Protein AF-A0A4P8ISQ4-F1 (afdb_monomer_lite)

Structure (mmCIF, N/CA/C/O backbone):
data_AF-A0A4P8ISQ4-F1
#
_entry.id   AF-A0A4P8ISQ4-F1
#
loop_
_atom_site.group_PDB
_atom_site.id
_atom_site.type_symbol
_atom_site.label_atom_id
_atom_site.label_alt_id
_atom_site.label_comp_id
_atom_site.label_asym_id
_atom_site.label_entity_id
_atom_site.label_seq_id
_atom_site.pdbx_PDB_ins_code
_atom_site.Cartn_x
_atom_site.Cartn_y
_atom_site.Cartn_z
_atom_site.occupancy
_atom_site.B_iso_or_equiv
_atom_site.auth_seq_id
_atom_site.auth_comp_id
_atom_site.auth_asym_id
_atom_site.auth_atom_id
_atom_site.pdbx_PDB_model_num
ATOM 1 N N . MET A 1 1 ? 21.217 0.850 -23.937 1.00 39.97 1 MET A N 1
ATOM 2 C CA . MET A 1 1 ? 20.907 2.101 -24.659 1.00 39.97 1 MET A CA 1
ATOM 3 C C . MET A 1 1 ? 21.735 3.210 -24.033 1.00 39.97 1 MET A C 1
ATOM 5 O O . MET A 1 1 ? 21.422 3.634 -22.929 1.00 39.97 1 MET A O 1
ATOM 9 N N . GLY A 1 2 ? 22.856 3.561 -24.666 1.00 48.12 2 GLY A N 1
ATOM 10 C CA . GLY A 1 2 ? 23.797 4.566 -24.173 1.00 48.12 2 GLY A CA 1
ATOM 11 C C . GLY A 1 2 ? 23.384 5.959 -24.629 1.00 48.12 2 GLY A C 1
ATOM 12 O O . GLY A 1 2 ? 23.521 6.287 -25.802 1.00 48.12 2 GLY A O 1
ATOM 13 N N . VAL A 1 3 ? 22.878 6.764 -23.699 1.00 48.81 3 VAL A N 1
ATOM 14 C CA . VAL A 1 3 ? 22.741 8.214 -23.868 1.00 48.81 3 VAL A CA 1
ATOM 15 C C . VAL A 1 3 ? 23.915 8.837 -23.122 1.00 48.81 3 VAL A C 1
ATOM 17 O O . VAL A 1 3 ? 24.133 8.530 -21.950 1.00 48.81 3 VAL A O 1
ATOM 20 N N . THR A 1 4 ? 24.721 9.655 -23.795 1.00 54.41 4 THR A N 1
ATOM 21 C CA . THR A 1 4 ? 25.868 10.313 -23.160 1.00 54.41 4 THR A CA 1
ATOM 22 C C . THR A 1 4 ? 25.369 11.380 -22.175 1.00 54.41 4 THR A C 1
ATOM 24 O O . THR A 1 4 ? 24.417 12.106 -22.465 1.00 54.41 4 THR A O 1
ATOM 27 N N . GLN A 1 5 ? 26.005 11.487 -20.999 1.00 54.97 5 GLN A N 1
ATOM 28 C CA . GLN A 1 5 ? 25.667 12.473 -19.953 1.00 54.97 5 GLN A CA 1
ATOM 29 C C . GLN A 1 5 ? 25.433 13.914 -20.470 1.00 54.97 5 GLN A C 1
ATOM 31 O O . GLN A 1 5 ? 24.492 14.549 -19.994 1.00 54.97 5 GLN A O 1
ATOM 36 N N . PRO A 1 6 ? 26.186 14.438 -21.462 1.00 57.34 6 PRO A N 1
ATOM 37 C CA . PRO A 1 6 ? 25.960 15.782 -22.002 1.00 57.34 6 PRO A CA 1
ATOM 38 C C . PRO A 1 6 ? 24.617 15.966 -22.727 1.00 57.34 6 PRO A C 1
ATOM 40 O O . PRO A 1 6 ? 24.098 17.078 -22.771 1.00 57.34 6 PRO A O 1
ATOM 43 N N . LEU A 1 7 ? 24.030 14.901 -23.289 1.00 55.41 7 LEU A N 1
ATOM 44 C CA . LEU A 1 7 ? 22.746 14.990 -23.993 1.00 55.41 7 LEU A CA 1
ATOM 45 C C . LEU A 1 7 ? 21.565 15.105 -23.017 1.00 55.41 7 LEU A C 1
ATOM 47 O O . LEU A 1 7 ? 20.595 15.794 -23.316 1.00 55.41 7 LEU A O 1
ATOM 51 N N . LEU A 1 8 ? 21.662 14.470 -21.842 1.00 56.91 8 LEU A N 1
ATOM 52 C CA . LEU A 1 8 ? 20.637 14.518 -20.791 1.00 56.91 8 LEU A CA 1
ATOM 53 C C . LEU A 1 8 ? 20.473 15.934 -20.216 1.00 56.91 8 LEU A C 1
ATOM 55 O O . LEU A 1 8 ? 19.351 16.423 -20.117 1.00 56.91 8 LEU A O 1
ATOM 59 N N . TYR A 1 9 ? 21.573 16.639 -19.929 1.00 55.72 9 TYR A N 1
ATOM 60 C CA . TYR A 1 9 ? 21.526 18.020 -19.416 1.00 55.72 9 TYR A CA 1
ATOM 61 C C . TYR A 1 9 ? 21.060 19.058 -20.445 1.00 55.72 9 TYR A C 1
ATOM 63 O O . TYR A 1 9 ? 20.744 20.190 -20.097 1.00 55.72 9 TYR A O 1
ATOM 71 N N . ARG A 1 10 ? 20.970 18.678 -21.723 1.00 61.72 10 ARG A N 1
ATOM 72 C CA . ARG A 1 10 ? 20.393 19.530 -22.767 1.00 61.72 10 ARG A CA 1
ATOM 73 C C . ARG A 1 10 ? 18.862 19.599 -22.688 1.00 61.72 10 ARG A C 1
ATOM 75 O O . ARG A 1 10 ? 18.279 20.567 -23.164 1.00 61.72 10 ARG A O 1
ATOM 82 N N . TYR A 1 11 ? 18.233 18.585 -22.085 1.00 67.38 11 TYR A N 1
ATOM 83 C CA . TYR A 1 11 ? 16.784 18.496 -21.874 1.00 67.38 11 TYR A CA 1
ATOM 84 C C . TYR A 1 11 ? 16.363 18.799 -20.432 1.00 67.38 11 TYR A C 1
ATOM 86 O O . TYR A 1 11 ? 15.202 19.134 -20.203 1.00 67.38 11 TYR A O 1
ATOM 94 N N . PHE A 1 12 ? 17.286 18.707 -19.469 1.00 73.31 12 PHE A N 1
ATOM 95 C CA . PHE A 1 12 ? 17.007 18.963 -18.058 1.00 73.31 12 PHE A CA 1
ATOM 96 C C . PHE A 1 12 ? 17.978 20.000 -17.488 1.00 73.31 12 PHE A C 1
ATOM 98 O O . PHE A 1 12 ? 19.187 19.768 -17.522 1.00 73.31 12 PHE A O 1
ATOM 105 N N . PRO A 1 13 ? 17.474 21.114 -16.923 1.00 75.44 13 PRO A N 1
ATOM 106 C CA . PRO A 1 13 ? 18.312 22.212 -16.436 1.00 75.44 13 PRO A CA 1
ATOM 107 C C . PRO A 1 13 ? 19.240 21.801 -15.284 1.00 75.44 13 PRO A C 1
ATOM 109 O O . PRO A 1 13 ? 20.269 22.437 -15.071 1.00 75.44 13 PRO A O 1
ATOM 112 N N . ASN A 1 14 ? 18.898 20.746 -14.539 1.00 77.69 14 ASN A N 1
ATOM 113 C CA . ASN A 1 14 ? 19.727 20.169 -13.487 1.00 77.69 14 ASN A CA 1
ATOM 114 C C . ASN A 1 14 ? 19.370 18.684 -13.251 1.00 77.69 14 ASN A C 1
ATOM 116 O O . ASN A 1 14 ? 18.438 18.136 -13.848 1.00 77.69 14 ASN A O 1
ATOM 120 N N . LYS A 1 15 ? 20.126 18.028 -12.361 1.00 70.81 15 LYS A N 1
ATOM 121 C CA . LYS A 1 15 ? 19.903 16.628 -11.967 1.00 70.81 15 LYS A CA 1
ATOM 122 C C . LYS A 1 15 ? 18.510 16.410 -11.355 1.00 70.81 15 LYS A C 1
ATOM 124 O O . LYS A 1 15 ? 17.904 15.371 -11.595 1.00 70.81 15 LYS A O 1
ATOM 129 N N . GLU A 1 16 ? 17.993 17.381 -10.607 1.00 72.19 16 GLU A N 1
ATOM 130 C CA . GLU A 1 16 ? 16.682 17.302 -9.945 1.00 72.19 16 GLU A CA 1
ATOM 131 C C . GLU A 1 16 ? 15.534 17.280 -10.960 1.00 72.19 16 GLU A C 1
ATOM 133 O O . GLU A 1 16 ? 14.640 16.454 -10.841 1.00 72.19 16 GLU A O 1
ATOM 138 N N . ALA A 1 17 ? 15.597 18.088 -12.019 1.00 75.00 17 ALA A N 1
ATOM 139 C CA . ALA A 1 17 ? 14.595 18.118 -13.081 1.00 75.00 17 ALA A CA 1
ATOM 140 C C . ALA A 1 17 ? 14.558 16.811 -13.891 1.00 75.00 17 ALA A C 1
ATOM 142 O O . ALA A 1 17 ? 13.486 16.354 -14.292 1.00 75.00 17 ALA A O 1
ATOM 143 N N . LEU A 1 18 ? 15.719 16.177 -14.102 1.00 74.31 18 LEU A N 1
ATOM 144 C CA . LEU A 1 18 ? 15.796 14.833 -14.681 1.00 74.31 18 LEU A CA 1
ATOM 145 C C . LEU A 1 18 ? 15.148 13.802 -13.747 1.00 74.31 18 LEU A C 1
ATOM 147 O O . LEU A 1 18 ? 14.343 12.983 -14.192 1.00 74.31 18 LEU A O 1
ATOM 151 N N . ILE A 1 19 ? 15.475 13.861 -12.456 1.00 71.25 19 ILE A N 1
ATOM 152 C CA . ILE A 1 19 ? 14.900 12.994 -11.426 1.00 71.25 19 ILE A CA 1
ATOM 153 C C . ILE A 1 19 ? 13.375 13.151 -11.359 1.00 71.25 19 ILE A C 1
ATOM 155 O O . ILE A 1 19 ? 12.665 12.147 -11.367 1.00 71.25 19 ILE A O 1
ATOM 159 N N . ASP A 1 20 ? 12.862 14.380 -11.348 1.00 72.88 20 ASP A N 1
ATOM 160 C CA . ASP A 1 20 ? 11.429 14.674 -11.319 1.00 72.88 20 ASP A CA 1
ATOM 161 C C . ASP A 1 20 ? 10.720 14.156 -12.569 1.00 72.88 20 ASP A C 1
ATOM 163 O O . ASP A 1 20 ? 9.616 13.611 -12.481 1.00 72.88 20 ASP A O 1
ATOM 167 N N . 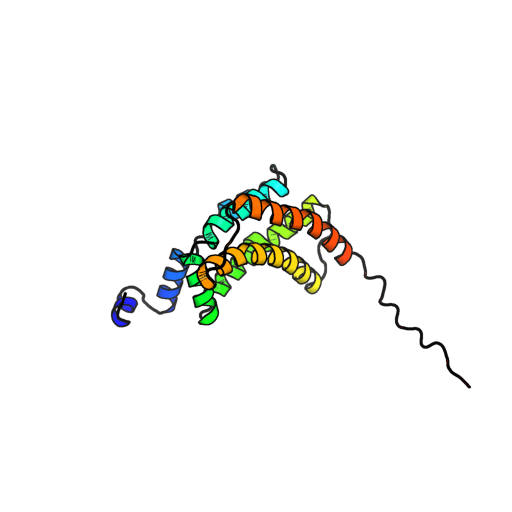ARG A 1 21 ? 11.362 14.261 -13.738 1.00 74.44 21 ARG A N 1
ATOM 168 C CA . ARG A 1 21 ? 10.805 13.713 -14.972 1.00 74.44 21 ARG A CA 1
ATOM 169 C C . ARG A 1 21 ? 10.720 12.193 -14.918 1.00 74.44 21 ARG A C 1
ATOM 171 O O . ARG A 1 21 ? 9.636 11.658 -15.145 1.00 74.44 21 ARG A O 1
ATOM 178 N N . VAL A 1 22 ? 11.810 11.513 -14.557 1.00 72.81 22 VAL A N 1
ATOM 179 C CA . VAL A 1 22 ? 11.832 10.050 -14.373 1.00 72.81 22 VAL A CA 1
ATOM 180 C C . VAL A 1 22 ? 10.796 9.628 -13.328 1.00 72.81 22 VAL A C 1
ATOM 182 O O . VAL A 1 22 ? 10.051 8.675 -13.548 1.00 72.81 22 VAL A O 1
ATOM 185 N N . TYR A 1 23 ? 10.680 10.375 -12.225 1.00 72.38 23 TYR A N 1
ATOM 186 C CA . TYR A 1 23 ? 9.663 10.146 -11.204 1.00 72.38 23 TYR A CA 1
ATOM 187 C C . TYR A 1 23 ? 8.251 10.234 -11.797 1.00 72.38 23 TYR A C 1
ATOM 189 O O . TYR A 1 23 ? 7.450 9.327 -11.596 1.00 72.38 23 TYR A O 1
ATOM 197 N N . SER A 1 24 ? 7.941 11.297 -12.545 1.00 72.69 24 SER A N 1
ATOM 198 C CA . SER A 1 24 ? 6.609 11.517 -13.125 1.00 72.69 24 SER A CA 1
ATOM 199 C C . SER A 1 24 ? 6.223 10.482 -14.184 1.00 72.69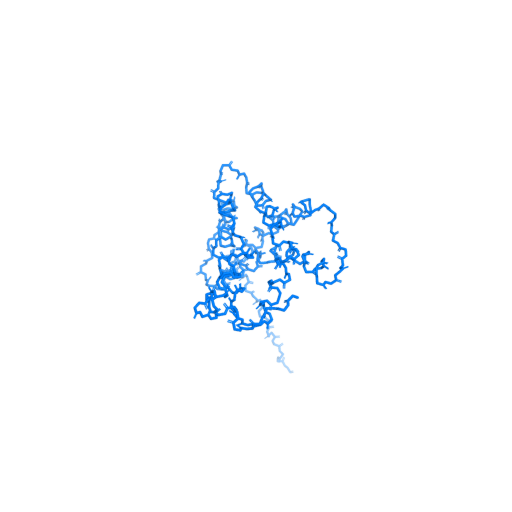 24 SER A C 1
ATOM 201 O O . SER A 1 24 ? 5.051 10.125 -14.301 1.00 72.69 24 SER A O 1
ATOM 203 N N . GLU A 1 25 ? 7.200 9.978 -14.940 1.00 74.88 25 GLU A N 1
ATOM 204 C CA . GLU A 1 25 ? 6.959 8.987 -15.987 1.00 74.88 25 GLU A CA 1
ATOM 205 C C . GLU A 1 25 ? 6.729 7.586 -15.407 1.00 74.88 25 GLU A C 1
ATOM 207 O O . GLU A 1 25 ? 5.876 6.849 -15.910 1.00 74.88 25 GLU A O 1
ATOM 212 N N . VAL A 1 26 ? 7.446 7.237 -14.331 1.00 75.88 26 VAL A N 1
ATOM 213 C CA . VAL A 1 26 ? 7.410 5.898 -13.723 1.00 75.88 26 VAL A CA 1
ATOM 214 C C . VAL A 1 26 ? 6.355 5.785 -12.620 1.00 75.88 26 VAL A C 1
ATOM 216 O O . VAL A 1 26 ? 5.590 4.820 -12.588 1.00 75.88 26 VAL A O 1
ATOM 219 N N . TYR A 1 27 ? 6.264 6.765 -11.720 1.00 82.38 27 TYR A N 1
ATOM 220 C CA . TYR A 1 27 ? 5.366 6.720 -10.563 1.00 82.38 27 TYR A CA 1
ATOM 221 C C . TYR A 1 27 ? 4.030 7.388 -10.858 1.00 82.38 27 TYR A C 1
ATOM 223 O O . TYR A 1 27 ? 3.674 8.428 -10.296 1.00 82.38 27 TYR A O 1
ATOM 231 N N . ARG A 1 28 ? 3.252 6.740 -11.725 1.00 81.94 28 ARG A N 1
ATOM 232 C CA . ARG A 1 28 ? 1.861 7.128 -11.962 1.00 81.94 28 ARG A CA 1
ATOM 233 C C . ARG A 1 28 ? 1.052 6.931 -10.683 1.00 81.94 28 ARG A C 1
ATOM 235 O O . ARG A 1 28 ? 1.054 5.856 -10.085 1.00 81.94 28 ARG A O 1
ATOM 242 N N . TRP A 1 29 ? 0.374 7.993 -10.266 1.00 91.56 29 TRP A N 1
ATOM 243 C CA . TRP A 1 29 ? -0.536 7.986 -9.129 1.00 91.56 29 TRP A CA 1
ATOM 244 C C . TRP A 1 29 ? -1.949 8.196 -9.642 1.00 91.56 29 TRP A C 1
ATOM 246 O O . TRP A 1 29 ? -2.195 9.211 -10.292 1.00 91.56 29 TRP A O 1
ATOM 256 N N . ASP A 1 30 ? -2.859 7.280 -9.337 1.00 94.00 30 ASP A N 1
ATOM 257 C CA . ASP A 1 30 ? -4.251 7.406 -9.751 1.00 94.00 30 ASP A CA 1
ATOM 258 C C . ASP A 1 30 ? -5.090 8.037 -8.625 1.00 94.00 30 ASP A C 1
ATOM 260 O O . ASP A 1 30 ? -5.260 7.430 -7.566 1.00 94.00 30 ASP A O 1
ATOM 264 N N . PRO A 1 31 ? -5.652 9.246 -8.815 1.00 95.00 31 PRO A N 1
ATOM 265 C CA . PRO A 1 31 ? -6.545 9.854 -7.832 1.00 95.00 31 PRO A CA 1
ATOM 266 C C . PRO A 1 31 ? -7.828 9.044 -7.572 1.00 95.00 31 PRO A C 1
ATOM 268 O O . PRO A 1 31 ? -8.502 9.288 -6.573 1.00 95.00 31 PRO A O 1
ATOM 271 N N . ALA A 1 32 ? -8.189 8.090 -8.442 1.00 95.69 32 ALA A N 1
ATOM 272 C CA . ALA A 1 32 ? -9.315 7.185 -8.217 1.00 95.69 32 ALA A CA 1
ATOM 273 C C . ALA A 1 32 ? -9.132 6.326 -6.963 1.00 95.69 32 ALA A C 1
ATOM 275 O O . ALA A 1 32 ? -10.118 6.005 -6.309 1.00 95.69 32 ALA A O 1
ATOM 276 N N . TRP A 1 33 ? -7.889 6.016 -6.588 1.00 97.06 33 TRP A N 1
ATOM 277 C CA . TRP A 1 33 ? -7.569 5.282 -5.365 1.00 97.06 33 TRP A CA 1
ATOM 278 C C . TRP A 1 33 ? -8.104 5.986 -4.114 1.00 97.06 33 TRP A C 1
ATOM 280 O O . TRP A 1 33 ? -8.751 5.371 -3.271 1.00 97.06 33 TRP A O 1
ATOM 290 N N . GLU A 1 34 ? -7.894 7.298 -4.028 1.00 97.44 34 GLU A N 1
ATOM 291 C CA . GLU A 1 34 ? -8.370 8.118 -2.912 1.00 97.44 34 GLU A CA 1
ATOM 292 C C . GLU A 1 34 ? -9.896 8.265 -2.939 1.00 97.44 34 GLU A C 1
ATOM 294 O O . GLU A 1 34 ? -10.539 8.212 -1.894 1.00 97.44 34 GLU A O 1
ATOM 299 N N . ARG A 1 35 ? -10.490 8.397 -4.136 1.00 96.44 35 ARG A N 1
ATOM 300 C CA . ARG A 1 35 ? -11.952 8.476 -4.297 1.00 96.44 35 ARG A CA 1
ATOM 301 C C . ARG A 1 35 ? -12.652 7.194 -3.856 1.00 96.44 35 ARG A C 1
ATOM 303 O O . ARG A 1 35 ? -13.618 7.276 -3.109 1.00 96.44 35 ARG A O 1
ATOM 310 N N . LEU A 1 36 ? -12.141 6.032 -4.273 1.00 95.25 36 LEU A N 1
ATOM 311 C CA . LEU A 1 36 ? -12.654 4.727 -3.847 1.00 95.25 36 LEU A CA 1
ATOM 312 C C . LEU A 1 36 ? -12.603 4.591 -2.329 1.00 95.25 36 LEU A C 1
ATOM 314 O O . LEU A 1 36 ? -13.550 4.108 -1.721 1.00 95.25 36 LEU A O 1
ATOM 318 N N . LEU A 1 37 ? -11.512 5.042 -1.711 1.00 96.06 37 LEU A N 1
ATOM 319 C CA . LEU A 1 37 ? -11.360 4.975 -0.267 1.00 96.06 37 LEU A CA 1
ATOM 320 C C . LEU A 1 37 ? -12.287 5.946 0.474 1.00 96.06 37 LEU A C 1
ATOM 322 O O . LEU A 1 37 ? -12.723 5.619 1.566 1.00 96.06 37 LEU A O 1
ATOM 326 N N . ALA A 1 38 ? -12.627 7.102 -0.093 1.00 95.88 38 ALA A N 1
ATOM 327 C CA . ALA A 1 38 ? -13.506 8.081 0.551 1.00 95.88 38 ALA A CA 1
ATOM 328 C C . ALA A 1 38 ? -15.011 7.754 0.434 1.00 95.88 38 ALA A C 1
ATOM 330 O O . ALA A 1 38 ? -15.812 8.281 1.208 1.00 95.88 38 ALA A O 1
ATOM 331 N N . ASP A 1 39 ? -15.413 6.900 -0.510 1.00 97.38 39 ASP A N 1
ATOM 332 C CA . ASP A 1 39 ? -16.825 6.629 -0.807 1.00 97.38 39 ASP A CA 1
ATOM 333 C C . ASP A 1 39 ? -17.484 5.656 0.187 1.00 97.38 39 ASP A C 1
ATOM 335 O O . ASP A 1 39 ? -17.626 4.459 -0.059 1.00 97.38 39 ASP A O 1
ATOM 339 N N . ARG A 1 40 ? -17.942 6.174 1.330 1.00 97.19 40 ARG A N 1
ATOM 340 C CA . ARG A 1 40 ? -18.600 5.372 2.378 1.00 97.19 40 ARG A CA 1
ATOM 341 C C . ARG A 1 40 ? -19.965 4.786 1.989 1.00 97.19 40 ARG A C 1
ATOM 343 O O . ARG A 1 40 ? -20.552 4.090 2.814 1.00 97.19 40 ARG A O 1
ATOM 350 N N . SER A 1 41 ? -20.469 5.031 0.776 1.00 97.62 41 SER A N 1
ATOM 351 C CA . SER A 1 41 ? -21.637 4.298 0.266 1.00 97.62 41 SER A CA 1
ATOM 352 C C . SER A 1 41 ? -21.306 2.837 -0.073 1.00 97.62 41 SER A C 1
ATOM 354 O O . SER A 1 41 ? -22.200 1.993 -0.089 1.00 97.62 41 SER A O 1
ATOM 356 N N . ILE A 1 42 ? -20.018 2.529 -0.273 1.00 97.94 42 ILE A N 1
ATOM 357 C CA . ILE A 1 42 ? -19.506 1.193 -0.578 1.00 97.94 42 ILE A CA 1
ATOM 358 C C . ILE A 1 42 ? -18.906 0.564 0.697 1.00 97.94 42 ILE A C 1
ATOM 360 O O . ILE A 1 42 ? -18.124 1.219 1.406 1.00 97.94 42 ILE A O 1
ATOM 364 N N . PRO A 1 43 ? -19.195 -0.717 1.006 1.00 98.00 43 PRO A N 1
ATOM 365 C CA . PRO A 1 43 ? -18.593 -1.412 2.142 1.00 98.00 43 PRO A CA 1
ATOM 366 C C . PRO A 1 43 ? -17.058 -1.351 2.136 1.00 98.00 43 PRO A C 1
ATOM 368 O O . PRO A 1 43 ? -16.417 -1.454 1.090 1.00 98.00 43 PRO A O 1
ATOM 371 N N . LEU A 1 44 ? -16.443 -1.218 3.319 1.00 98.12 44 LEU A N 1
ATOM 372 C CA . LEU A 1 44 ? -14.983 -1.075 3.452 1.00 98.12 44 LEU A CA 1
ATOM 373 C C . LEU A 1 44 ? -14.209 -2.205 2.751 1.00 98.12 44 LEU A C 1
ATOM 375 O O . LEU A 1 44 ? -13.207 -1.938 2.090 1.00 98.12 44 LEU A O 1
ATOM 379 N N . GLN A 1 45 ? -14.690 -3.447 2.866 1.00 97.94 45 GLN A N 1
ATOM 380 C CA . GLN A 1 45 ? -14.098 -4.610 2.200 1.00 97.94 45 GLN A CA 1
ATOM 381 C C . GLN A 1 45 ? -14.011 -4.403 0.682 1.00 97.94 45 GLN A C 1
ATOM 383 O O . GLN A 1 45 ? -12.944 -4.559 0.091 1.00 97.94 45 GLN A O 1
ATOM 388 N N . GLU A 1 46 ? -15.119 -4.011 0.054 1.00 98.38 46 GLU A N 1
ATOM 389 C CA . GLU A 1 46 ? -15.205 -3.806 -1.393 1.00 98.38 46 GLU A CA 1
ATOM 390 C C . GLU A 1 46 ? -14.325 -2.640 -1.853 1.00 98.38 46 GLU A C 1
ATOM 392 O O . GLU A 1 46 ? -13.618 -2.755 -2.862 1.00 98.38 46 GLU A O 1
ATOM 397 N N . ARG A 1 47 ? -14.290 -1.550 -1.076 1.00 98.50 47 ARG A N 1
ATOM 398 C CA . ARG A 1 47 ? -13.400 -0.410 -1.329 1.00 98.50 47 ARG A CA 1
ATOM 399 C C . ARG A 1 47 ? -11.932 -0.816 -1.310 1.00 98.50 47 ARG A C 1
ATOM 401 O O . ARG A 1 47 ? -11.211 -0.517 -2.261 1.00 98.50 47 ARG A O 1
ATOM 408 N N . LEU A 1 48 ? -11.483 -1.505 -0.256 1.00 98.31 48 LEU A N 1
ATOM 409 C CA . LEU A 1 48 ? -10.082 -1.913 -0.125 1.00 98.31 48 LEU A CA 1
ATOM 410 C C . LEU A 1 48 ? -9.687 -2.952 -1.175 1.00 98.31 48 LEU A C 1
ATOM 412 O O . LEU A 1 48 ? -8.603 -2.837 -1.743 1.00 98.31 48 LEU A O 1
ATOM 416 N N . CYS A 1 49 ? -10.555 -3.917 -1.489 1.00 98.38 49 CYS A N 1
ATOM 417 C CA . CYS A 1 49 ? -10.307 -4.864 -2.576 1.00 98.38 49 CYS A CA 1
ATOM 418 C C . CYS A 1 49 ? -10.135 -4.135 -3.914 1.00 98.38 49 CYS A C 1
ATOM 420 O O . CYS A 1 49 ? -9.143 -4.352 -4.607 1.00 98.38 49 CYS A O 1
ATOM 422 N N . SER A 1 50 ? -11.057 -3.233 -4.259 1.00 98.38 50 SER A N 1
ATOM 423 C CA . SER A 1 50 ? -11.004 -2.472 -5.515 1.00 98.38 50 SER A CA 1
ATOM 424 C C . SER A 1 50 ? -9.755 -1.595 -5.595 1.00 98.38 50 SER A C 1
ATOM 426 O O . SER A 1 50 ? -9.043 -1.612 -6.602 1.00 98.38 50 SER A O 1
ATOM 428 N N . LEU A 1 51 ? -9.445 -0.889 -4.503 1.00 98.12 51 LEU A N 1
ATOM 429 C CA . LEU A 1 51 ? -8.238 -0.084 -4.356 1.00 98.12 51 LEU A CA 1
ATOM 430 C C . LEU A 1 51 ? -6.978 -0.924 -4.583 1.00 98.12 51 LEU A C 1
ATOM 432 O O . LEU A 1 51 ? -6.177 -0.594 -5.453 1.00 98.12 51 LEU A O 1
ATOM 436 N N . TYR A 1 52 ? -6.787 -2.001 -3.818 1.00 98.38 52 TYR A N 1
ATOM 437 C CA . TYR A 1 52 ? -5.543 -2.768 -3.855 1.00 98.38 52 TYR A CA 1
ATOM 438 C C . TYR A 1 52 ? -5.380 -3.582 -5.137 1.00 98.38 52 TYR A C 1
ATOM 440 O O . TYR A 1 52 ? -4.247 -3.750 -5.588 1.00 98.38 52 TYR A O 1
ATOM 448 N N . LYS A 1 53 ? -6.471 -4.020 -5.778 1.00 98.56 53 LYS A N 1
ATOM 449 C CA . LYS A 1 53 ? -6.413 -4.597 -7.128 1.00 98.56 53 LYS A CA 1
ATOM 450 C C . LYS A 1 53 ? -5.901 -3.566 -8.125 1.00 98.56 53 LYS A C 1
ATOM 452 O O . LYS A 1 53 ? -4.840 -3.776 -8.714 1.00 98.56 53 LYS A O 1
ATOM 457 N N . ALA A 1 54 ? -6.587 -2.426 -8.249 1.00 97.88 54 ALA A N 1
ATOM 458 C CA . ALA A 1 54 ? -6.206 -1.358 -9.175 1.00 97.88 54 ALA A CA 1
ATOM 459 C C . ALA A 1 54 ? -4.769 -0.876 -8.927 1.00 97.88 54 ALA A C 1
ATOM 461 O O . ALA A 1 54 ? -3.981 -0.713 -9.857 1.00 97.88 54 ALA A O 1
ATOM 462 N N . TYR A 1 55 ? -4.405 -0.715 -7.657 1.00 97.31 55 TYR A N 1
ATOM 463 C CA . TYR A 1 55 ? -3.068 -0.336 -7.234 1.00 97.31 55 TYR A CA 1
ATOM 464 C C . TYR A 1 55 ? -2.012 -1.382 -7.628 1.00 97.31 55 TYR A C 1
ATOM 466 O O . TYR A 1 55 ? -0.976 -1.032 -8.198 1.00 97.31 55 TYR A O 1
ATOM 474 N N . SER A 1 56 ? -2.278 -2.673 -7.392 1.00 97.69 56 SER A N 1
ATOM 475 C CA . SER A 1 56 ? -1.347 -3.763 -7.715 1.00 97.69 56 SER A CA 1
ATOM 476 C C . SER A 1 56 ? -1.055 -3.876 -9.216 1.00 97.69 56 SER A C 1
ATOM 478 O O . SER A 1 56 ? 0.097 -4.093 -9.596 1.00 97.69 56 SER A O 1
ATOM 480 N N . HIS A 1 57 ? -2.047 -3.625 -10.078 1.00 97.06 57 HIS A N 1
ATOM 481 C CA . HIS A 1 57 ? -1.865 -3.607 -11.538 1.00 97.06 57 HIS A CA 1
ATOM 482 C C . HIS A 1 57 ? -0.956 -2.474 -12.028 1.00 97.06 57 HIS A C 1
ATOM 484 O O . HIS A 1 57 ? -0.400 -2.560 -13.125 1.00 97.06 57 HIS A O 1
ATOM 490 N N . VAL A 1 58 ? -0.759 -1.430 -11.219 1.00 95.31 58 VAL A N 1
ATOM 491 C CA . VAL A 1 58 ? 0.198 -0.353 -11.501 1.00 95.31 58 VAL A CA 1
ATOM 492 C C . VAL A 1 58 ? 1.573 -0.690 -10.938 1.00 95.31 58 VAL A C 1
ATOM 494 O O . VAL A 1 58 ? 2.559 -0.707 -11.674 1.00 95.31 58 VAL A O 1
ATOM 497 N N . ILE A 1 59 ? 1.661 -0.978 -9.640 1.00 94.94 59 ILE A N 1
ATOM 498 C CA . ILE A 1 59 ? 2.962 -1.049 -8.962 1.00 94.94 59 ILE A CA 1
ATOM 499 C C . ILE A 1 59 ? 3.723 -2.354 -9.202 1.00 94.94 59 ILE A C 1
ATOM 501 O O . ILE A 1 59 ? 4.941 -2.385 -9.058 1.00 94.94 59 ILE A O 1
ATOM 505 N N . LEU A 1 60 ? 3.041 -3.438 -9.587 1.00 96.81 60 LEU A N 1
ATOM 506 C CA . LEU A 1 60 ? 3.683 -4.733 -9.836 1.00 96.81 60 LEU A CA 1
ATOM 507 C C . LEU A 1 60 ? 4.189 -4.884 -11.277 1.00 96.81 60 LEU A C 1
ATOM 509 O O . LEU A 1 60 ? 4.642 -5.965 -11.668 1.00 96.81 60 LEU A O 1
ATOM 513 N N . GLN A 1 61 ? 4.137 -3.814 -12.074 1.00 94.88 61 GLN A N 1
ATOM 514 C CA . GLN A 1 61 ? 4.735 -3.778 -13.405 1.00 94.88 61 GLN A CA 1
ATOM 515 C C . GLN A 1 61 ? 6.261 -3.876 -13.318 1.00 94.88 61 GLN A C 1
ATOM 517 O O . GLN A 1 61 ? 6.892 -3.407 -12.367 1.00 94.88 61 GLN A O 1
ATOM 522 N N . ARG A 1 62 ? 6.870 -4.503 -14.328 1.00 93.44 62 ARG A N 1
ATOM 523 C CA . ARG A 1 62 ? 8.309 -4.787 -14.342 1.00 93.44 62 ARG A CA 1
ATOM 524 C C . ARG A 1 62 ? 9.135 -3.509 -14.245 1.00 93.44 62 ARG A C 1
ATOM 526 O O . ARG A 1 62 ? 10.071 -3.447 -13.448 1.00 93.44 62 ARG A O 1
ATOM 533 N N . GLU A 1 63 ? 8.802 -2.513 -15.059 1.00 90.25 63 GLU A N 1
ATOM 534 C CA . GLU A 1 63 ? 9.483 -1.219 -15.097 1.00 90.25 63 GLU A CA 1
ATOM 535 C C . GLU A 1 63 ? 9.360 -0.510 -13.747 1.00 90.25 63 GLU A C 1
ATOM 537 O O . GLU A 1 63 ? 10.364 -0.027 -13.222 1.00 90.25 63 GLU A O 1
ATOM 542 N N . TRP A 1 64 ? 8.162 -0.525 -13.155 1.00 92.81 64 TRP A N 1
ATOM 543 C CA . TRP A 1 64 ? 7.892 0.075 -11.851 1.00 92.81 64 TRP A CA 1
ATOM 544 C C . TRP A 1 64 ? 8.776 -0.555 -10.766 1.00 92.81 64 TRP A C 1
ATOM 546 O O . TRP A 1 64 ? 9.568 0.144 -10.134 1.00 92.81 64 TRP A O 1
ATOM 556 N N . ILE A 1 65 ? 8.724 -1.885 -10.601 1.00 93.44 65 ILE A N 1
ATOM 557 C CA . ILE A 1 65 ? 9.466 -2.600 -9.546 1.00 93.44 65 ILE A CA 1
ATOM 558 C C . ILE A 1 65 ? 10.966 -2.382 -9.684 1.00 93.44 65 ILE A C 1
ATOM 560 O O . ILE A 1 65 ? 11.645 -2.047 -8.714 1.00 93.44 65 ILE A O 1
ATOM 564 N N . ARG A 1 66 ? 11.502 -2.563 -10.891 1.00 90.00 66 ARG A N 1
ATOM 565 C CA . ARG A 1 66 ? 12.947 -2.463 -11.110 1.00 90.00 66 ARG A CA 1
ATOM 566 C C . ARG A 1 66 ? 13.452 -1.047 -10.872 1.00 90.00 66 ARG A C 1
ATOM 568 O O . ARG A 1 66 ? 14.519 -0.886 -10.285 1.00 90.00 66 ARG A O 1
ATOM 575 N N . THR A 1 67 ? 12.678 -0.043 -11.279 1.00 86.62 67 THR A N 1
ATOM 576 C CA . THR A 1 67 ? 13.029 1.360 -11.045 1.00 86.62 67 THR A CA 1
ATOM 577 C C . THR A 1 67 ? 12.952 1.704 -9.563 1.00 86.62 67 THR A C 1
ATOM 579 O O . THR A 1 67 ? 13.874 2.326 -9.046 1.00 86.62 67 THR A O 1
ATOM 582 N N . PHE A 1 68 ? 11.915 1.249 -8.857 1.00 88.81 68 PHE A N 1
ATOM 583 C CA . PHE A 1 68 ? 11.757 1.511 -7.427 1.00 88.81 68 PHE A CA 1
ATOM 584 C C . PHE A 1 68 ? 12.869 0.881 -6.586 1.00 88.81 68 PHE A C 1
ATOM 586 O O . PHE A 1 68 ? 13.433 1.542 -5.716 1.00 88.81 68 PHE A O 1
ATOM 593 N N . ILE A 1 69 ? 13.243 -0.369 -6.881 1.00 89.19 69 ILE A N 1
ATOM 594 C CA . ILE A 1 69 ? 14.364 -1.040 -6.210 1.00 89.19 69 ILE A CA 1
ATOM 595 C C . ILE A 1 69 ? 15.683 -0.325 -6.513 1.00 89.19 69 ILE A C 1
ATOM 597 O O . ILE A 1 69 ? 16.441 -0.039 -5.589 1.00 89.19 69 ILE A O 1
ATOM 601 N N . PHE A 1 70 ? 15.948 0.015 -7.778 1.00 84.81 70 PHE A N 1
ATOM 602 C CA . PHE A 1 70 ? 17.162 0.746 -8.145 1.00 84.81 70 PHE A CA 1
ATOM 603 C C . PHE A 1 70 ? 17.240 2.105 -7.435 1.00 84.81 70 PHE A C 1
ATOM 605 O O . PHE A 1 70 ? 18.254 2.409 -6.813 1.00 84.81 70 PHE A O 1
ATOM 612 N N . ALA A 1 71 ? 16.147 2.871 -7.434 1.00 83.50 71 ALA A N 1
ATOM 613 C CA . ALA A 1 71 ? 16.053 4.156 -6.744 1.00 83.50 71 ALA A CA 1
ATOM 614 C C . ALA A 1 71 ? 16.260 4.034 -5.223 1.00 83.50 71 ALA A C 1
ATOM 616 O O . ALA A 1 71 ? 16.858 4.914 -4.603 1.00 83.50 71 ALA A O 1
ATOM 617 N N . GLY A 1 72 ? 15.800 2.937 -4.614 1.00 84.19 72 GLY A N 1
ATOM 618 C CA . GLY A 1 72 ? 16.034 2.655 -3.198 1.00 84.19 72 GLY A CA 1
ATOM 619 C C . GLY A 1 72 ? 17.500 2.377 -2.858 1.00 84.19 72 GLY A C 1
ATOM 620 O O . GLY A 1 72 ? 17.947 2.720 -1.765 1.00 84.19 72 GLY A O 1
ATOM 621 N N . LEU A 1 73 ? 18.266 1.810 -3.795 1.00 85.19 73 LEU A N 1
ATOM 622 C CA . LEU A 1 73 ? 19.692 1.530 -3.613 1.00 85.19 73 LEU A CA 1
ATOM 623 C C . LEU A 1 73 ? 20.574 2.768 -3.838 1.00 85.19 73 LEU A C 1
ATOM 625 O O . LEU A 1 73 ? 21.625 2.884 -3.210 1.00 85.19 73 LEU A O 1
ATOM 629 N N . THR A 1 74 ? 20.155 3.708 -4.693 1.00 75.19 74 THR A N 1
ATOM 630 C CA . THR A 1 74 ? 20.962 4.886 -5.069 1.00 75.19 74 THR A CA 1
ATOM 631 C C . THR A 1 74 ? 20.847 6.076 -4.108 1.00 75.19 74 THR A C 1
ATOM 633 O O . THR A 1 74 ? 21.570 7.055 -4.275 1.00 75.19 74 THR A O 1
ATOM 636 N N . ARG A 1 75 ? 19.995 6.002 -3.070 1.00 63.69 75 ARG A N 1
ATOM 637 C CA . ARG A 1 75 ? 19.787 7.050 -2.038 1.00 63.69 75 ARG A CA 1
ATOM 638 C C . ARG A 1 75 ? 19.381 8.432 -2.582 1.00 63.69 75 ARG A C 1
ATOM 640 O O . ARG A 1 75 ? 19.476 9.421 -1.863 1.00 63.69 75 ARG A O 1
ATOM 647 N N . GLU A 1 76 ? 18.862 8.514 -3.806 1.00 66.88 76 GLU A N 1
ATOM 648 C CA . GLU A 1 76 ? 18.476 9.787 -4.444 1.00 66.88 76 GLU A CA 1
ATOM 649 C C . GLU A 1 76 ? 17.103 10.327 -3.987 1.00 66.88 76 GLU A C 1
ATOM 651 O O . GLU A 1 76 ? 16.598 11.298 -4.537 1.00 66.88 76 GLU A O 1
ATOM 656 N N . GLY A 1 77 ? 16.467 9.710 -2.983 1.00 68.00 77 GLY A N 1
ATOM 657 C CA . GLY A 1 77 ? 15.246 10.223 -2.336 1.00 68.00 77 GLY A CA 1
ATOM 658 C C . GLY A 1 77 ? 13.946 10.083 -3.142 1.00 68.00 77 GLY A C 1
ATOM 659 O O . GLY A 1 77 ? 12.863 10.336 -2.618 1.00 68.00 77 GLY A O 1
ATOM 660 N N . ILE A 1 78 ? 14.022 9.619 -4.388 1.00 73.06 78 ILE A N 1
ATOM 661 C CA . ILE A 1 78 ? 12.887 9.431 -5.307 1.00 73.06 78 ILE A CA 1
ATOM 662 C C . ILE A 1 78 ? 11.805 8.521 -4.703 1.00 73.06 78 ILE A C 1
ATOM 664 O O . ILE A 1 78 ? 10.620 8.849 -4.703 1.00 73.06 78 ILE A O 1
ATOM 668 N N . ASN A 1 79 ? 12.209 7.385 -4.137 1.00 82.44 79 ASN A N 1
ATOM 669 C CA . ASN A 1 79 ? 11.315 6.452 -3.455 1.00 82.44 79 ASN A CA 1
ATOM 670 C C . ASN A 1 79 ? 10.712 7.051 -2.173 1.00 82.44 79 ASN A C 1
ATOM 672 O O . ASN A 1 79 ? 9.553 6.782 -1.869 1.00 82.44 79 ASN A O 1
ATOM 676 N N . LYS A 1 80 ? 11.459 7.897 -1.447 1.00 84.44 80 LYS A N 1
ATOM 677 C CA . LYS A 1 80 ? 10.990 8.542 -0.211 1.00 84.44 80 LYS A CA 1
ATOM 678 C C . LYS A 1 80 ? 9.752 9.402 -0.469 1.00 84.44 80 LYS A C 1
ATOM 680 O O . LYS A 1 80 ? 8.756 9.227 0.222 1.00 84.44 80 LYS A O 1
ATOM 685 N N . ARG A 1 81 ? 9.763 10.228 -1.521 1.00 85.62 81 ARG A N 1
ATOM 686 C CA . ARG A 1 81 ? 8.604 11.056 -1.909 1.00 85.62 81 ARG A CA 1
ATOM 687 C C . ARG A 1 81 ? 7.362 10.215 -2.222 1.00 85.62 81 ARG A C 1
ATOM 689 O O . ARG A 1 81 ? 6.254 10.576 -1.826 1.00 85.62 81 ARG A O 1
ATOM 696 N N . TYR A 1 82 ? 7.534 9.088 -2.916 1.00 89.94 82 TYR A N 1
ATOM 697 C CA . TYR A 1 82 ? 6.426 8.176 -3.209 1.00 89.94 82 TYR A CA 1
ATOM 698 C C . TYR A 1 82 ? 5.867 7.538 -1.933 1.00 89.94 82 TYR A C 1
ATOM 700 O O . TYR A 1 82 ? 4.654 7.518 -1.737 1.00 89.94 82 TYR A O 1
ATOM 708 N N . LEU A 1 83 ? 6.746 7.051 -1.053 1.00 92.62 83 LEU A N 1
ATOM 709 C CA . LEU A 1 83 ? 6.367 6.412 0.207 1.00 92.62 83 LEU A CA 1
ATOM 710 C C . LEU A 1 83 ? 5.701 7.386 1.184 1.00 92.62 83 LEU A C 1
ATOM 712 O O . LEU A 1 83 ? 4.737 7.014 1.845 1.00 92.62 83 LEU A O 1
ATOM 716 N N . GLU A 1 84 ? 6.151 8.639 1.240 1.00 93.06 84 GLU A N 1
ATOM 717 C CA . GLU A 1 84 ? 5.489 9.697 2.009 1.00 93.06 84 GLU A CA 1
ATOM 718 C C . GLU A 1 84 ? 4.083 9.966 1.469 1.00 93.06 84 GLU A C 1
ATOM 720 O O . GLU A 1 84 ? 3.116 9.966 2.230 1.00 93.06 84 GLU A O 1
ATOM 725 N N . LYS A 1 85 ? 3.929 10.098 0.145 1.00 93.88 85 LYS A N 1
ATOM 726 C CA . LYS A 1 85 ? 2.608 10.262 -0.476 1.00 93.88 85 LYS A CA 1
ATOM 727 C C . LYS A 1 85 ? 1.694 9.065 -0.198 1.00 93.88 85 LYS A C 1
ATOM 729 O O . LYS A 1 85 ? 0.522 9.257 0.112 1.00 93.88 85 LYS A O 1
ATOM 734 N N . LEU A 1 86 ? 2.219 7.846 -0.287 1.00 95.81 86 LEU A N 1
ATOM 735 C CA . LEU A 1 86 ? 1.492 6.615 0.017 1.00 95.81 86 LEU A CA 1
ATOM 736 C C . LEU A 1 86 ? 1.033 6.574 1.478 1.00 95.81 86 LEU A C 1
ATOM 738 O O . LEU A 1 86 ? -0.133 6.292 1.760 1.00 95.81 86 LEU A O 1
ATOM 742 N N . ARG A 1 87 ? 1.936 6.913 2.398 1.00 96.12 87 ARG A N 1
ATOM 743 C CA . ARG A 1 87 ? 1.654 6.976 3.828 1.00 96.12 87 ARG A CA 1
ATOM 744 C C . ARG A 1 87 ? 0.534 7.970 4.137 1.00 96.12 87 ARG A C 1
ATOM 746 O O . ARG A 1 87 ? -0.404 7.628 4.852 1.00 96.12 87 ARG A O 1
ATOM 753 N N . GLU A 1 88 ? 0.603 9.171 3.573 1.00 96.69 88 GLU A N 1
ATOM 754 C CA . GLU A 1 88 ? -0.357 10.239 3.865 1.00 96.69 88 GLU A CA 1
ATOM 755 C C . GLU A 1 88 ? -1.701 10.063 3.146 1.00 96.69 88 GLU A C 1
ATOM 757 O O . GLU A 1 88 ? -2.743 10.350 3.726 1.00 96.69 88 GLU A O 1
ATOM 762 N N . ARG A 1 89 ? -1.707 9.579 1.898 1.00 97.12 89 ARG A N 1
ATOM 763 C CA . ARG A 1 89 ? -2.925 9.543 1.067 1.00 97.12 89 ARG A CA 1
ATOM 764 C C . ARG A 1 89 ? -3.625 8.190 1.030 1.00 97.12 89 ARG A C 1
ATOM 766 O O . ARG A 1 89 ? -4.769 8.136 0.599 1.00 97.12 89 ARG A O 1
ATOM 773 N N . ILE A 1 90 ? -2.961 7.117 1.464 1.00 97.56 90 ILE A N 1
ATOM 774 C CA . ILE A 1 90 ? -3.545 5.769 1.505 1.00 97.56 90 ILE A CA 1
ATOM 775 C C . ILE A 1 90 ? -3.480 5.199 2.916 1.00 97.56 90 ILE A C 1
ATOM 777 O O . ILE A 1 90 ? -4.521 4.891 3.478 1.00 97.56 90 ILE A O 1
ATOM 781 N N . PHE A 1 91 ? -2.300 5.091 3.531 1.00 97.56 91 PHE A N 1
ATOM 782 C CA . PHE A 1 91 ? -2.181 4.356 4.798 1.00 97.56 91 PHE A CA 1
ATOM 783 C C . PHE A 1 91 ? -2.954 5.007 5.941 1.00 97.56 91 PHE A C 1
ATOM 785 O O . PHE A 1 91 ? -3.741 4.326 6.596 1.00 97.56 91 PHE A O 1
ATOM 792 N N . ARG A 1 92 ? -2.784 6.317 6.161 1.00 96.25 92 ARG A N 1
ATOM 793 C CA . ARG A 1 92 ? -3.560 7.024 7.190 1.00 96.25 92 ARG A CA 1
ATOM 794 C C . ARG A 1 92 ? -5.069 6.953 6.918 1.00 96.25 92 ARG A C 1
ATOM 796 O O . ARG A 1 92 ? -5.768 6.472 7.809 1.00 96.25 92 ARG A O 1
ATOM 803 N N . PRO A 1 93 ? -5.575 7.296 5.714 1.00 96.88 93 PRO A N 1
ATOM 804 C CA . PRO A 1 93 ? -7.004 7.180 5.434 1.00 96.88 93 PRO A CA 1
ATOM 805 C C . PRO A 1 93 ? -7.554 5.756 5.576 1.00 96.88 93 PRO A C 1
ATOM 807 O O . PRO A 1 93 ? -8.649 5.591 6.099 1.00 96.88 93 PRO A O 1
ATOM 810 N N . VAL A 1 94 ? -6.805 4.713 5.192 1.00 97.56 94 VAL A N 1
ATOM 811 C CA . VAL A 1 94 ? -7.239 3.318 5.395 1.00 97.56 94 VAL A CA 1
ATOM 812 C C . VAL A 1 94 ? -7.419 3.022 6.882 1.00 97.56 94 VAL A C 1
ATOM 814 O O . VAL A 1 94 ? -8.446 2.469 7.273 1.00 97.56 94 VAL A O 1
ATOM 817 N N . MET A 1 95 ? -6.459 3.411 7.725 1.00 96.38 95 MET A N 1
ATOM 818 C CA . MET A 1 95 ? -6.580 3.196 9.168 1.00 96.38 95 MET A CA 1
ATOM 819 C C . MET A 1 95 ? -7.745 3.989 9.767 1.00 96.38 95 MET A C 1
ATOM 821 O O . MET A 1 95 ? -8.446 3.476 10.638 1.00 96.38 95 MET A O 1
ATOM 825 N N . ASP A 1 96 ? -8.001 5.204 9.286 1.00 95.62 96 ASP A N 1
ATOM 826 C CA . ASP A 1 96 ? -9.140 6.013 9.729 1.00 95.62 96 ASP A CA 1
ATOM 827 C C . ASP A 1 96 ? -10.484 5.384 9.329 1.00 95.62 96 ASP A C 1
ATOM 829 O O . ASP A 1 96 ? -11.399 5.311 10.152 1.00 95.62 96 ASP A O 1
ATOM 833 N N . GLU A 1 97 ? -10.590 4.841 8.115 1.00 97.31 97 GLU A N 1
ATOM 834 C CA . GLU A 1 97 ? -11.783 4.128 7.647 1.00 97.31 97 GLU A CA 1
ATOM 835 C C . GLU A 1 97 ? -12.024 2.815 8.404 1.00 97.31 97 GLU A C 1
ATOM 837 O O . GLU A 1 97 ? -13.171 2.500 8.734 1.00 97.31 97 GLU A O 1
ATOM 842 N N . ILE A 1 98 ? -10.966 2.074 8.755 1.00 96.50 98 ILE A N 1
ATOM 843 C CA . ILE A 1 98 ? -11.068 0.903 9.641 1.00 96.50 98 ILE A CA 1
ATOM 844 C C . ILE A 1 98 ? -11.596 1.337 11.008 1.00 96.50 98 ILE A C 1
ATOM 846 O O . ILE A 1 98 ? -12.545 0.741 11.520 1.00 96.50 98 ILE A O 1
ATOM 850 N N . ARG A 1 99 ? -11.039 2.395 11.609 1.00 94.06 99 ARG A N 1
ATOM 851 C CA . ARG A 1 99 ? -11.527 2.855 12.917 1.00 94.06 99 ARG A CA 1
ATOM 852 C C . ARG A 1 99 ? -12.983 3.289 12.864 1.00 94.06 99 ARG A C 1
ATOM 854 O O . ARG A 1 99 ? -13.740 2.919 13.756 1.00 94.06 99 ARG A O 1
ATOM 861 N N . ASN A 1 100 ? -13.381 4.009 11.818 1.00 95.12 100 ASN A N 1
ATOM 862 C CA . ASN A 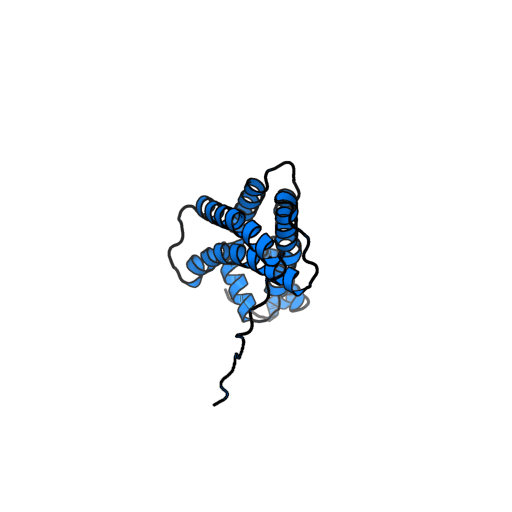1 100 ? -14.766 4.420 11.628 1.00 95.12 100 ASN A CA 1
ATOM 863 C C . ASN A 1 100 ? -15.702 3.205 11.505 1.00 95.12 100 ASN A C 1
ATOM 865 O O . ASN A 1 100 ? -16.663 3.093 12.260 1.00 95.12 100 ASN A O 1
ATOM 869 N N . THR A 1 101 ? -15.361 2.258 10.627 1.00 96.69 101 THR A N 1
ATOM 870 C CA . THR A 1 101 ? -16.178 1.067 10.340 1.00 96.69 101 THR A CA 1
ATOM 871 C C . THR A 1 101 ? -16.364 0.178 11.571 1.00 96.69 101 THR A C 1
ATOM 873 O O . THR A 1 101 ? -17.452 -0.339 11.807 1.00 96.69 101 THR A O 1
ATOM 876 N N . TYR A 1 102 ? -15.317 0.014 12.386 1.00 94.88 102 TYR A N 1
ATOM 877 C CA . TYR A 1 102 ? -15.337 -0.869 13.558 1.00 94.88 102 TYR A CA 1
ATOM 878 C C . TYR A 1 102 ? -15.518 -0.131 14.893 1.00 94.88 102 TYR A C 1
ATOM 880 O O . TYR A 1 102 ? -15.369 -0.753 15.947 1.00 94.88 102 TYR A O 1
ATOM 888 N N . SER A 1 103 ? -15.839 1.170 14.859 1.00 94.69 103 SER A N 1
ATOM 889 C CA . SER A 1 103 ? -16.034 2.025 16.043 1.00 94.69 103 SER A CA 1
ATOM 890 C C . SER A 1 103 ? -14.875 1.936 17.048 1.00 94.69 103 SER A C 1
ATOM 892 O O . SER A 1 103 ? -15.069 1.715 18.243 1.00 94.69 103 SER A O 1
ATOM 894 N N . LEU A 1 104 ? -13.647 2.055 16.542 1.00 93.00 104 LEU A N 1
ATOM 895 C CA . LEU A 1 104 ? -12.423 1.948 17.335 1.00 93.00 104 LEU A CA 1
ATOM 896 C C . LEU A 1 104 ? -11.959 3.324 17.830 1.00 93.00 104 LEU A C 1
ATOM 898 O O . LEU A 1 104 ? -12.112 4.315 17.111 1.00 93.00 104 LEU A O 1
ATOM 902 N N . PRO A 1 105 ? -11.351 3.401 19.026 1.00 89.44 105 PRO A N 1
ATOM 903 C CA . PRO A 1 105 ? -10.850 4.657 19.563 1.00 89.44 105 PRO A CA 1
ATOM 904 C C . PRO A 1 105 ? -9.658 5.180 18.756 1.00 89.44 105 PRO A C 1
ATOM 906 O O . PRO A 1 105 ? -8.841 4.415 18.242 1.00 89.44 105 PRO A O 1
ATOM 909 N N . THR A 1 106 ? -9.529 6.502 18.691 1.00 88.12 106 THR A N 1
ATOM 910 C CA . THR A 1 106 ? -8.363 7.154 18.088 1.00 88.12 106 THR A CA 1
ATOM 911 C C . THR A 1 106 ? -7.129 6.962 18.978 1.00 88.12 106 THR A C 1
ATOM 913 O O . THR A 1 106 ? -7.213 7.207 20.185 1.00 88.12 106 THR A O 1
ATOM 916 N N . PRO A 1 107 ? -5.960 6.592 18.423 1.00 87.12 107 PRO A N 1
ATOM 917 C CA . PRO A 1 107 ? -4.713 6.512 19.179 1.00 87.12 107 PRO A CA 1
ATOM 918 C C . PRO A 1 107 ? -4.331 7.877 19.771 1.00 87.12 107 PRO A C 1
ATOM 920 O O . PRO A 1 107 ? -4.237 8.888 19.066 1.00 87.12 107 PRO A O 1
ATOM 923 N N . THR A 1 108 ? -4.054 7.906 21.073 1.00 85.88 108 THR A N 1
ATOM 924 C CA . THR A 1 108 ? -3.720 9.138 21.810 1.00 85.88 108 THR A CA 1
ATOM 925 C C . THR A 1 108 ? -2.224 9.446 21.838 1.00 85.88 108 THR A C 1
ATOM 927 O O . THR A 1 108 ? -1.845 10.586 22.097 1.00 85.88 108 THR A O 1
ATOM 930 N N . THR A 1 109 ? -1.359 8.476 21.522 1.00 89.00 109 THR A N 1
ATOM 931 C CA . THR A 1 109 ? 0.103 8.648 21.536 1.00 89.00 109 THR A CA 1
ATOM 932 C C . THR A 1 109 ? 0.711 8.526 20.134 1.00 89.00 109 THR A C 1
ATOM 934 O O . THR A 1 109 ? 0.170 7.807 19.288 1.00 89.00 109 THR A O 1
ATOM 937 N N . PRO A 1 110 ? 1.855 9.185 19.858 1.00 89.06 110 PRO A N 1
ATOM 938 C CA . PRO A 1 110 ? 2.590 8.990 18.607 1.00 89.06 110 PRO A CA 1
ATOM 939 C C . PRO A 1 110 ? 2.995 7.530 18.373 1.00 89.06 110 PRO A C 1
ATOM 941 O O . PRO A 1 110 ? 2.834 7.024 17.270 1.00 89.06 110 PRO A O 1
ATOM 944 N N . ALA A 1 111 ? 3.444 6.828 19.418 1.00 89.25 111 ALA A N 1
ATOM 945 C CA . ALA A 1 111 ? 3.847 5.425 19.316 1.00 89.25 111 ALA A CA 1
ATOM 946 C C . ALA A 1 111 ? 2.684 4.507 18.903 1.00 89.25 111 ALA A C 1
ATOM 948 O O . ALA A 1 111 ? 2.869 3.632 18.062 1.00 89.25 111 ALA A O 1
ATOM 949 N N . ALA A 1 112 ? 1.478 4.733 19.440 1.00 88.00 112 ALA A N 1
ATOM 950 C CA . ALA A 1 112 ? 0.291 3.990 19.023 1.00 88.00 112 ALA A CA 1
ATOM 951 C C . ALA A 1 112 ? -0.061 4.277 17.555 1.00 88.00 112 ALA A C 1
ATOM 953 O O . ALA A 1 112 ? -0.304 3.344 16.799 1.00 88.00 112 ALA A O 1
ATOM 954 N N . LYS A 1 113 ? -0.003 5.547 17.126 1.00 88.50 113 LYS A N 1
ATOM 955 C CA . LYS A 1 113 ? -0.237 5.925 15.720 1.00 88.50 113 LYS A CA 1
ATOM 956 C C . LYS A 1 113 ? 0.718 5.212 14.759 1.00 88.50 113 LYS A C 1
ATOM 958 O O . LYS A 1 113 ? 0.274 4.739 13.718 1.00 88.50 113 LYS A O 1
ATOM 963 N N . GLU A 1 114 ? 2.004 5.125 15.100 1.00 90.81 114 GLU A N 1
ATOM 964 C CA . GLU A 1 114 ? 2.983 4.399 14.280 1.00 90.81 114 GLU A CA 1
ATOM 965 C C . GLU A 1 114 ? 2.728 2.889 14.280 1.00 90.81 114 GLU A C 1
ATOM 967 O O . GLU A 1 114 ? 2.703 2.285 13.213 1.00 90.81 114 GLU A O 1
ATOM 972 N N . ALA A 1 115 ? 2.459 2.281 15.441 1.00 90.69 115 ALA A N 1
ATOM 973 C CA . ALA A 1 115 ? 2.197 0.843 15.537 1.00 90.69 115 ALA A CA 1
ATOM 974 C C . ALA A 1 115 ? 1.007 0.399 14.670 1.00 90.69 115 ALA A C 1
ATOM 976 O O . ALA A 1 115 ? 1.025 -0.676 14.076 1.00 90.69 115 ALA A O 1
ATOM 977 N N . GLU A 1 116 ? -0.026 1.232 14.567 1.00 90.69 116 GLU A N 1
ATOM 978 C CA . GLU A 1 116 ? -1.178 0.961 13.710 1.00 90.69 116 GLU A CA 1
ATOM 979 C C . GLU A 1 116 ? -0.842 1.125 12.218 1.00 90.69 116 GLU A C 1
ATOM 981 O O . GLU A 1 116 ? -1.338 0.357 11.393 1.00 90.69 116 GLU A O 1
ATOM 986 N N . LEU A 1 117 ? 0.029 2.077 11.859 1.00 94.38 117 LEU A N 1
ATOM 987 C CA . LEU A 1 117 ? 0.517 2.230 10.484 1.00 94.38 117 LEU A CA 1
ATOM 988 C C . LEU A 1 117 ? 1.379 1.042 10.035 1.00 94.38 117 LEU A C 1
ATOM 990 O O . LEU A 1 117 ? 1.370 0.705 8.851 1.00 94.38 117 LEU A O 1
ATOM 994 N N . GLU A 1 118 ? 2.060 0.358 10.955 1.00 95.69 118 GLU A N 1
ATOM 995 C CA . GLU A 1 118 ? 2.798 -0.871 10.634 1.00 95.69 118 GLU A CA 1
ATOM 996 C C . GLU A 1 118 ? 1.875 -2.007 10.147 1.00 95.69 118 GLU A C 1
ATOM 998 O O . GLU A 1 118 ? 2.270 -2.832 9.319 1.00 95.69 118 GLU A O 1
ATOM 1003 N N . LEU A 1 119 ? 0.606 -2.028 10.574 1.00 96.25 119 LEU A N 1
ATOM 1004 C CA . LEU A 1 119 ? -0.355 -3.035 10.111 1.00 96.25 119 LEU A CA 1
ATOM 1005 C C . LEU A 1 119 ? -0.661 -2.869 8.620 1.00 96.25 119 LEU A C 1
ATOM 1007 O O . LEU A 1 119 ? -0.616 -3.842 7.869 1.00 96.25 119 LEU A O 1
ATOM 1011 N N . ILE A 1 120 ? -0.928 -1.648 8.162 1.00 97.31 120 ILE A N 1
ATOM 1012 C CA . ILE A 1 120 ? -1.192 -1.393 6.740 1.00 97.31 120 ILE A CA 1
ATOM 1013 C C . ILE A 1 120 ? 0.081 -1.496 5.891 1.00 97.31 120 ILE A C 1
ATOM 1015 O O . ILE A 1 120 ? 0.027 -1.961 4.749 1.00 97.31 120 ILE A O 1
ATOM 1019 N N . TRP A 1 121 ? 1.240 -1.172 6.469 1.00 97.44 121 TRP A N 1
ATOM 1020 C CA . TRP A 1 121 ? 2.536 -1.488 5.871 1.00 97.44 121 TRP A CA 1
ATOM 1021 C C . TRP A 1 121 ? 2.692 -2.978 5.588 1.00 97.44 121 TRP A C 1
ATOM 1023 O O . TRP A 1 121 ? 3.163 -3.330 4.509 1.00 97.44 121 TRP A O 1
ATOM 1033 N N . SER A 1 122 ? 2.263 -3.851 6.503 1.00 96.88 122 SER A N 1
ATOM 1034 C CA . SER A 1 122 ? 2.377 -5.301 6.316 1.00 96.88 122 SER A CA 1
ATOM 1035 C C . SER A 1 122 ? 1.574 -5.806 5.108 1.00 96.88 122 SER A C 1
ATOM 1037 O O . SER A 1 122 ? 2.132 -6.522 4.274 1.00 96.88 122 SER A O 1
ATOM 1039 N N . LEU A 1 123 ? 0.320 -5.357 4.943 1.00 98.06 123 LEU A N 1
ATOM 1040 C CA . LEU A 1 123 ? -0.509 -5.665 3.768 1.00 98.06 123 LEU A CA 1
ATOM 1041 C C . LEU A 1 123 ? 0.128 -5.122 2.485 1.00 98.06 123 LEU A C 1
ATOM 1043 O O . LEU A 1 123 ? 0.184 -5.790 1.452 1.00 98.06 123 LEU A O 1
ATOM 1047 N N . HIS A 1 124 ? 0.606 -3.881 2.534 1.00 98.00 124 HIS A N 1
ATOM 1048 C CA . HIS A 1 124 ? 1.228 -3.268 1.374 1.00 98.00 124 HIS A CA 1
ATOM 1049 C C . HIS A 1 124 ? 2.494 -4.028 0.951 1.00 98.00 124 HIS A C 1
ATOM 1051 O O . HIS A 1 124 ? 2.659 -4.347 -0.226 1.00 98.00 124 HIS A O 1
ATOM 1057 N N . ALA A 1 125 ? 3.364 -4.360 1.907 1.00 97.38 125 ALA A N 1
ATOM 1058 C CA . ALA A 1 125 ? 4.600 -5.091 1.667 1.00 97.38 125 ALA A CA 1
ATOM 1059 C C . ALA A 1 125 ? 4.336 -6.498 1.118 1.00 97.38 125 ALA A C 1
ATOM 1061 O O . ALA A 1 125 ? 5.041 -6.938 0.209 1.00 97.38 125 ALA A O 1
ATOM 1062 N N . SER A 1 126 ? 3.310 -7.193 1.614 1.00 97.88 126 SER A N 1
ATOM 1063 C CA . SER A 1 126 ? 2.979 -8.542 1.154 1.00 97.88 126 SER A CA 1
ATOM 1064 C C . SER A 1 126 ? 2.495 -8.559 -0.304 1.00 97.88 126 SER A C 1
ATOM 1066 O O . SER A 1 126 ? 2.927 -9.415 -1.081 1.00 97.88 126 SER A O 1
ATOM 1068 N N . ILE A 1 127 ? 1.703 -7.563 -0.726 1.00 98.50 127 ILE A N 1
ATOM 1069 C CA . ILE A 1 127 ? 1.319 -7.362 -2.136 1.00 98.50 127 ILE A CA 1
ATOM 1070 C C . ILE A 1 127 ? 2.538 -6.961 -2.976 1.00 98.50 127 ILE A C 1
ATOM 1072 O O . ILE A 1 127 ? 2.806 -7.565 -4.017 1.00 98.50 127 ILE A O 1
ATOM 1076 N N . PHE A 1 128 ? 3.306 -5.972 -2.513 1.00 97.75 128 PHE A N 1
ATOM 1077 C CA . PHE A 1 128 ? 4.495 -5.460 -3.194 1.00 97.75 128 PHE A CA 1
ATOM 1078 C C . PHE A 1 128 ? 5.525 -6.553 -3.498 1.00 97.75 128 PHE A C 1
ATOM 1080 O O . PHE A 1 128 ? 6.120 -6.606 -4.580 1.00 97.75 128 PHE A O 1
ATOM 1087 N N . TYR A 1 129 ? 5.720 -7.461 -2.542 1.00 98.12 129 TYR A N 1
ATOM 1088 C CA . TYR A 1 129 ? 6.710 -8.523 -2.620 1.00 98.12 129 TYR A CA 1
ATOM 1089 C C . TYR A 1 129 ? 6.474 -9.485 -3.792 1.00 98.12 129 TYR A C 1
ATOM 1091 O O . TYR A 1 129 ? 7.426 -10.096 -4.280 1.00 98.12 129 TYR A O 1
ATOM 1099 N N . LEU A 1 130 ? 5.252 -9.580 -4.327 1.00 98.44 130 LEU A N 1
ATOM 1100 C CA . LEU A 1 130 ? 4.987 -10.319 -5.567 1.00 98.44 130 LEU A CA 1
ATOM 1101 C C . LEU A 1 130 ? 5.783 -9.759 -6.746 1.00 98.44 130 LEU A C 1
ATOM 1103 O O . LEU A 1 130 ? 6.346 -10.517 -7.536 1.00 98.44 130 LEU A O 1
ATOM 1107 N N . GLY A 1 131 ? 5.865 -8.434 -6.845 1.00 97.94 131 GLY A N 1
ATOM 1108 C CA . GLY A 1 131 ? 6.628 -7.755 -7.882 1.00 97.94 131 GLY A CA 1
ATOM 1109 C C . GLY A 1 131 ? 8.118 -8.048 -7.751 1.00 97.94 131 GLY A C 1
ATOM 1110 O O . GLY A 1 131 ? 8.769 -8.391 -8.736 1.00 97.94 131 GLY A O 1
ATOM 1111 N N . VAL A 1 132 ? 8.644 -8.007 -6.524 1.00 97.56 132 VAL A N 1
ATOM 1112 C CA . VAL A 1 132 ? 10.041 -8.366 -6.231 1.00 97.56 132 VAL A CA 1
ATOM 1113 C C . VAL A 1 132 ? 10.315 -9.827 -6.591 1.00 97.56 132 VAL A C 1
ATOM 1115 O O . VAL A 1 132 ? 11.233 -10.110 -7.361 1.00 97.56 132 VAL A O 1
ATOM 1118 N N . ARG A 1 133 ? 9.484 -10.760 -6.115 1.00 98.12 133 ARG A N 1
ATOM 1119 C CA . ARG A 1 133 ? 9.596 -12.190 -6.441 1.00 98.12 133 ARG A CA 1
ATOM 1120 C C . ARG A 1 133 ? 9.652 -12.420 -7.944 1.00 98.12 133 ARG A C 1
ATOM 1122 O O . ARG A 1 133 ? 10.562 -13.097 -8.411 1.00 98.12 133 ARG A O 1
ATOM 1129 N N . LYS A 1 134 ? 8.719 -11.828 -8.693 1.00 98.25 134 LYS A N 1
ATOM 1130 C CA . LYS A 1 134 ? 8.605 -12.023 -10.140 1.00 98.25 134 LYS A CA 1
ATOM 1131 C C . LYS A 1 134 ? 9.753 -11.374 -10.914 1.00 98.25 134 LYS A C 1
ATOM 1133 O O . LYS A 1 134 ? 10.332 -12.009 -11.788 1.00 98.25 134 LYS A O 1
ATOM 1138 N N . TRP A 1 135 ? 10.082 -10.117 -10.617 1.00 97.62 135 TRP A N 1
ATOM 1139 C CA . TRP A 1 135 ? 10.936 -9.288 -11.483 1.00 97.62 135 TRP A CA 1
ATOM 1140 C C . TRP A 1 135 ? 12.373 -9.098 -10.999 1.00 97.62 135 TRP A C 1
ATOM 1142 O O . TRP A 1 135 ? 13.211 -8.615 -11.770 1.00 97.62 135 TRP A O 1
ATOM 1152 N N . VAL A 1 136 ? 12.659 -9.454 -9.747 1.00 95.38 136 VAL A N 1
ATOM 1153 C CA . VAL A 1 136 ? 14.006 -9.422 -9.162 1.00 95.38 136 VAL A CA 1
ATOM 1154 C C . VAL A 1 136 ? 14.535 -10.839 -8.980 1.00 95.38 136 VAL A C 1
ATOM 1156 O O . VAL A 1 136 ? 15.648 -11.119 -9.410 1.00 95.38 136 VAL A O 1
ATOM 1159 N N . TYR A 1 137 ? 13.737 -11.738 -8.398 1.00 97.19 137 TYR A N 1
ATOM 1160 C CA . TYR A 1 137 ? 14.187 -13.102 -8.090 1.00 97.19 137 TYR A CA 1
ATOM 1161 C C . TYR A 1 137 ? 13.811 -14.152 -9.141 1.00 97.19 137 TYR A C 1
ATOM 1163 O O . TYR A 1 137 ? 14.324 -15.264 -9.085 1.00 97.19 137 TYR A O 1
ATOM 1171 N N . GLY A 1 138 ? 12.923 -13.835 -10.089 1.00 96.50 138 GLY A N 1
ATOM 1172 C CA . GLY A 1 138 ? 12.461 -14.798 -11.097 1.00 96.50 138 GLY A CA 1
ATOM 1173 C C . GLY A 1 138 ? 11.646 -15.959 -10.514 1.00 96.50 138 GLY A C 1
ATOM 1174 O O . GLY A 1 138 ? 11.559 -17.023 -11.121 1.00 96.50 138 GLY A O 1
ATOM 1175 N N . LEU A 1 139 ? 11.061 -15.773 -9.329 1.00 98.12 139 LEU A N 1
ATOM 1176 C CA . LEU A 1 139 ? 10.273 -16.788 -8.640 1.00 98.12 139 LEU A CA 1
ATOM 1177 C C . LEU A 1 139 ? 8.817 -16.789 -9.129 1.00 98.12 139 LEU A C 1
ATOM 1179 O O . LEU A 1 139 ? 8.278 -15.730 -9.472 1.00 98.12 139 LEU A O 1
ATOM 1183 N N . PRO A 1 140 ? 8.139 -17.953 -9.105 1.00 97.12 140 PRO A N 1
ATOM 1184 C CA . PRO A 1 140 ? 6.729 -18.031 -9.457 1.00 97.12 140 PRO A CA 1
ATOM 1185 C C . PRO A 1 140 ? 5.884 -17.184 -8.503 1.00 97.12 140 PRO A C 1
ATOM 1187 O O . PRO A 1 140 ? 6.195 -17.047 -7.317 1.00 97.12 140 PRO A O 1
ATOM 1190 N N . VAL A 1 141 ? 4.784 -16.645 -9.020 1.00 98.00 141 VAL A N 1
ATOM 1191 C CA . VAL A 1 141 ? 3.770 -15.882 -8.278 1.00 98.00 141 VAL A CA 1
ATOM 1192 C C . VAL A 1 141 ? 2.376 -16.435 -8.602 1.00 98.00 141 VAL A C 1
ATOM 1194 O O . VAL A 1 141 ? 2.245 -17.179 -9.580 1.00 98.00 141 VAL A O 1
ATOM 1197 N N . PRO A 1 142 ? 1.335 -16.119 -7.808 1.00 97.56 142 PRO A N 1
ATOM 1198 C CA . PRO A 1 142 ? -0.035 -16.511 -8.129 1.00 97.56 142 PRO A CA 1
ATOM 1199 C C . PRO A 1 142 ? -0.424 -16.100 -9.554 1.00 97.56 142 PRO A C 1
ATOM 1201 O O . PRO A 1 142 ? -0.105 -14.995 -9.990 1.00 97.56 142 PRO A O 1
ATOM 1204 N N . LYS A 1 143 ? -1.102 -16.999 -10.279 1.00 95.88 143 LYS A N 1
ATOM 1205 C CA . LYS A 1 143 ? -1.599 -16.716 -11.637 1.00 95.88 143 LYS A CA 1
ATOM 1206 C C . LYS A 1 143 ? -2.719 -15.680 -11.610 1.00 95.88 143 LYS A C 1
ATOM 1208 O O . LYS A 1 143 ? -2.733 -14.772 -12.430 1.00 95.88 143 LYS A O 1
ATOM 1213 N N . ASP A 1 144 ? -3.621 -15.835 -10.647 1.00 98.19 144 ASP A N 1
ATOM 1214 C CA . ASP A 1 144 ? -4.695 -14.893 -10.374 1.00 98.19 144 ASP A CA 1
ATOM 1215 C C . ASP A 1 144 ? -4.235 -13.901 -9.301 1.00 98.19 144 ASP A C 1
ATOM 1217 O O . ASP A 1 144 ? -4.178 -14.220 -8.105 1.00 98.19 144 ASP A O 1
ATOM 1221 N N . LEU A 1 145 ? -3.821 -12.720 -9.764 1.00 97.81 145 LEU A N 1
ATOM 1222 C CA . LEU A 1 145 ? -3.376 -11.630 -8.904 1.00 97.81 145 LEU A CA 1
ATOM 1223 C C . LEU A 1 145 ? -4.541 -11.069 -8.086 1.00 97.81 145 LEU A C 1
ATOM 1225 O O . LEU A 1 145 ? -4.391 -10.878 -6.881 1.00 97.81 145 LEU A O 1
ATOM 1229 N N . ASP A 1 146 ? -5.693 -10.860 -8.717 1.00 98.50 146 ASP A N 1
ATOM 1230 C CA . ASP A 1 146 ? -6.850 -10.218 -8.099 1.00 98.50 146 ASP A CA 1
ATOM 1231 C C . ASP A 1 146 ? -7.389 -11.063 -6.949 1.00 98.50 146 ASP A C 1
ATOM 1233 O O . ASP A 1 146 ? -7.544 -10.552 -5.839 1.00 98.50 146 ASP A O 1
ATOM 1237 N N . ALA A 1 147 ? -7.568 -12.368 -7.163 1.00 98.44 147 ALA A N 1
ATOM 1238 C CA . ALA A 1 147 ? -8.013 -13.270 -6.105 1.00 98.44 147 ALA A CA 1
ATOM 1239 C C . ALA A 1 147 ? -6.984 -13.378 -4.967 1.00 98.44 147 ALA A C 1
ATOM 1241 O O . ALA A 1 147 ? -7.334 -13.606 -3.808 1.00 98.44 147 ALA A O 1
ATOM 1242 N N . HIS A 1 148 ? -5.686 -13.246 -5.264 1.00 98.50 148 HIS A N 1
ATOM 1243 C CA . HIS A 1 148 ? -4.662 -13.227 -4.220 1.00 98.50 148 HIS A CA 1
ATOM 1244 C C . HIS A 1 148 ? -4.686 -11.927 -3.409 1.00 98.50 148 HIS A C 1
ATOM 1246 O O . HIS A 1 148 ? -4.546 -11.980 -2.189 1.00 98.50 148 HIS A O 1
ATOM 1252 N N . VAL A 1 149 ? -4.887 -10.779 -4.057 1.00 98.56 149 VAL A N 1
ATOM 1253 C CA . VAL A 1 149 ? -5.061 -9.490 -3.377 1.00 98.56 149 VAL A CA 1
ATOM 1254 C C . VAL A 1 149 ? -6.308 -9.506 -2.493 1.00 98.56 149 VAL A C 1
ATOM 1256 O O . VAL A 1 149 ? -6.212 -9.117 -1.334 1.00 98.56 149 VAL A O 1
ATOM 1259 N N . GLU A 1 150 ? -7.436 -10.032 -2.977 1.00 98.56 150 GLU A N 1
ATOM 1260 C CA . GLU A 1 150 ? -8.662 -10.175 -2.177 1.00 98.56 150 GLU A CA 1
ATOM 1261 C C . GLU A 1 150 ? -8.429 -10.962 -0.891 1.00 98.56 150 GLU A C 1
ATOM 1263 O O . GLU A 1 150 ? -8.789 -10.491 0.183 1.00 98.56 150 GLU A O 1
ATOM 1268 N N . ARG A 1 151 ? -7.766 -12.125 -0.972 1.00 98.56 151 ARG A N 1
ATOM 1269 C CA . ARG A 1 151 ? -7.442 -12.933 0.216 1.00 98.56 151 ARG A CA 1
ATOM 1270 C C . ARG A 1 151 ? -6.563 -12.184 1.216 1.00 98.56 151 ARG A C 1
ATOM 1272 O O . ARG A 1 151 ? -6.717 -12.368 2.419 1.00 98.56 151 ARG A O 1
ATOM 1279 N N . GLN A 1 152 ? -5.633 -11.356 0.740 1.00 98.38 152 GLN A N 1
ATOM 1280 C CA . GLN A 1 152 ? -4.786 -10.554 1.625 1.00 98.38 152 GLN A CA 1
ATOM 1281 C C . GLN A 1 152 ? -5.569 -9.425 2.297 1.00 98.38 152 GLN A C 1
ATOM 1283 O O . GLN A 1 152 ? -5.387 -9.197 3.490 1.00 98.38 152 GLN A O 1
ATOM 1288 N N . VAL A 1 153 ? -6.457 -8.752 1.560 1.00 98.50 153 VAL A N 1
ATOM 1289 C CA . VAL A 1 153 ? -7.346 -7.722 2.116 1.00 98.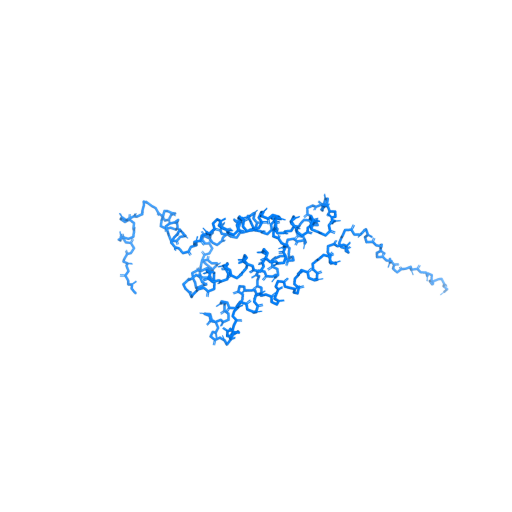50 153 VAL A CA 1
ATOM 1290 C C . VAL A 1 153 ? -8.311 -8.331 3.134 1.00 98.50 153 VAL A C 1
ATOM 1292 O O . VAL A 1 153 ? -8.472 -7.775 4.216 1.00 98.50 153 VAL A O 1
ATOM 1295 N N . ASP A 1 154 ? -8.898 -9.489 2.831 1.00 98.25 154 ASP A N 1
ATOM 1296 C CA . ASP A 1 154 ? -9.762 -10.235 3.749 1.00 98.25 154 ASP A CA 1
ATOM 1297 C C . ASP A 1 154 ? -9.028 -10.624 5.042 1.00 98.25 154 ASP A C 1
ATOM 1299 O O . ASP A 1 154 ? -9.475 -10.283 6.138 1.00 98.25 154 ASP A O 1
ATOM 1303 N N . ALA A 1 155 ? -7.847 -11.242 4.944 1.00 98.06 155 ALA A N 1
ATOM 1304 C CA . ALA A 1 155 ? -7.043 -11.580 6.119 1.00 98.06 155 ALA A CA 1
ATOM 1305 C C . ALA A 1 155 ? -6.676 -10.334 6.947 1.00 98.06 155 ALA A C 1
ATOM 1307 O O . ALA A 1 155 ? -6.740 -10.348 8.180 1.00 98.06 155 ALA A O 1
ATOM 1308 N N . PHE A 1 156 ? -6.330 -9.236 6.273 1.00 98.12 156 PHE A N 1
ATOM 1309 C CA . PHE A 1 156 ? -6.012 -7.965 6.911 1.00 98.12 156 PHE A CA 1
ATOM 1310 C C . PHE A 1 156 ? -7.216 -7.371 7.656 1.00 98.12 156 PHE A C 1
ATOM 1312 O O . PHE A 1 156 ? -7.066 -6.971 8.812 1.00 98.12 156 PHE A O 1
ATOM 1319 N N . LEU A 1 157 ? -8.406 -7.342 7.050 1.00 97.38 157 LEU A N 1
ATOM 1320 C CA . LEU A 1 157 ? -9.613 -6.789 7.672 1.00 97.38 157 LEU A CA 1
ATOM 1321 C C . LEU A 1 157 ? -10.186 -7.681 8.778 1.00 97.38 157 LEU A C 1
ATOM 1323 O O . LEU A 1 157 ? -10.756 -7.160 9.734 1.00 97.38 157 LEU A O 1
ATOM 1327 N N . ASN A 1 158 ? -9.965 -8.993 8.726 1.00 95.88 158 ASN A N 1
ATOM 1328 C CA . ASN A 1 158 ? -10.327 -9.889 9.825 1.00 95.88 158 ASN A CA 1
ATOM 1329 C C . ASN A 1 158 ? -9.335 -9.811 11.007 1.00 95.88 158 ASN A C 1
ATOM 1331 O O . ASN A 1 158 ? -9.731 -9.976 12.162 1.00 95.88 158 ASN A O 1
ATOM 1335 N N . GLY A 1 159 ? -8.049 -9.525 10.760 1.00 95.50 159 GLY A N 1
ATOM 1336 C CA . GLY A 1 159 ? -7.015 -9.470 11.806 1.00 95.50 159 GLY A CA 1
ATOM 1337 C C . GLY A 1 159 ? -6.796 -8.091 12.445 1.00 95.50 159 GLY A C 1
ATOM 1338 O O . GLY A 1 159 ? -6.519 -7.982 13.649 1.00 95.50 159 GLY A O 1
ATOM 1339 N N . THR A 1 160 ? -6.919 -7.022 11.658 1.00 96.25 160 THR A N 1
ATOM 1340 C CA . THR A 1 160 ? -6.551 -5.659 12.072 1.00 96.25 160 THR A CA 1
ATOM 1341 C C . THR A 1 160 ? -7.457 -5.110 13.170 1.00 96.25 160 THR A C 1
ATOM 1343 O O . THR A 1 160 ? -6.922 -4.731 14.212 1.00 96.25 160 THR A O 1
ATOM 1346 N N . PRO A 1 161 ? -8.800 -5.128 13.056 1.00 94.69 161 PRO A N 1
ATOM 1347 C CA . PRO A 1 161 ? -9.673 -4.562 14.085 1.00 94.69 161 PRO A CA 1
ATOM 1348 C C . PRO A 1 161 ? -9.472 -5.207 15.459 1.00 94.69 161 PRO A C 1
ATOM 1350 O O . PRO A 1 161 ? -9.449 -4.516 16.476 1.00 94.69 161 PRO A O 1
ATOM 1353 N N . ALA A 1 162 ? -9.271 -6.528 15.506 1.00 93.56 162 ALA A N 1
ATOM 1354 C CA . ALA A 1 162 ? -8.987 -7.243 16.748 1.00 93.56 162 ALA A CA 1
ATOM 1355 C C . ALA A 1 162 ? -7.643 -6.817 17.363 1.00 93.56 162 ALA A C 1
ATOM 1357 O O . ALA A 1 162 ? -7.531 -6.672 18.581 1.00 93.56 162 ALA A O 1
ATOM 1358 N N . THR A 1 163 ? -6.630 -6.590 16.526 1.00 93.62 163 THR A N 1
ATOM 1359 C CA . THR A 1 163 ? -5.318 -6.089 16.957 1.00 93.62 163 THR A CA 1
ATOM 1360 C C . THR A 1 163 ? -5.411 -4.668 17.501 1.00 93.62 163 THR A C 1
ATOM 1362 O O . THR A 1 163 ? -4.919 -4.412 18.597 1.00 93.62 163 THR A O 1
ATOM 1365 N N . LEU A 1 164 ? -6.124 -3.776 16.810 1.00 92.25 164 LEU A N 1
ATOM 1366 C CA . LEU A 1 164 ? -6.345 -2.398 17.252 1.00 92.25 164 LEU A CA 1
ATOM 1367 C C . LEU A 1 164 ? -7.061 -2.333 18.611 1.00 92.25 164 LEU A C 1
ATOM 1369 O O . LEU A 1 164 ? -6.623 -1.612 19.506 1.00 92.25 164 LEU A O 1
ATOM 1373 N N . LYS A 1 165 ? -8.100 -3.155 18.823 1.00 90.62 165 LYS A N 1
ATOM 1374 C CA . LYS A 1 165 ? -8.789 -3.247 20.126 1.00 90.62 165 LYS A CA 1
ATOM 1375 C C . LYS A 1 165 ? -7.830 -3.616 21.261 1.00 90.62 165 LYS A C 1
ATOM 1377 O O . LYS A 1 165 ? -7.869 -2.990 22.322 1.00 90.62 165 LYS A O 1
ATOM 1382 N N . ARG A 1 166 ? -6.937 -4.587 21.035 1.00 88.56 166 ARG A N 1
ATOM 1383 C CA . ARG A 1 166 ? -5.927 -4.991 22.029 1.00 88.56 166 ARG A CA 1
ATOM 1384 C C . ARG A 1 166 ? -4.910 -3.887 22.308 1.00 88.56 166 ARG A C 1
ATOM 1386 O O . ARG A 1 166 ? -4.576 -3.685 23.466 1.00 88.56 166 ARG A O 1
ATOM 1393 N N . LEU A 1 167 ? -4.464 -3.161 21.281 1.00 83.88 167 LEU A N 1
ATOM 1394 C CA . LEU A 1 167 ? -3.535 -2.033 21.439 1.00 83.88 167 LEU A CA 1
ATOM 1395 C C . LEU A 1 167 ? -4.159 -0.857 22.204 1.00 83.88 167 LEU A C 1
ATOM 1397 O O . LEU A 1 167 ? -3.460 -0.162 22.934 1.00 83.88 167 LEU A O 1
ATOM 1401 N N . SER A 1 168 ? -5.467 -0.641 22.045 1.00 80.69 168 SER A N 1
ATOM 1402 C CA . SER A 1 168 ? -6.201 0.424 22.741 1.00 80.69 168 SER A CA 1
ATOM 1403 C C . SER A 1 168 ? -6.577 0.090 24.188 1.00 80.69 168 SER A C 1
ATOM 1405 O O . SER A 1 168 ? -6.872 0.990 24.973 1.00 80.69 168 SER A O 1
ATOM 1407 N N . SER A 1 169 ? -6.581 -1.195 24.548 1.00 74.94 169 SER A N 1
ATOM 1408 C CA . SER A 1 169 ? -6.868 -1.623 25.915 1.00 74.94 169 SER A CA 1
ATOM 1409 C C . SER A 1 169 ? -5.638 -1.324 26.776 1.00 74.94 169 SER A C 1
ATOM 1411 O O . SER A 1 169 ? -4.542 -1.739 26.394 1.00 74.94 169 SER A O 1
ATOM 1413 N N . PRO A 1 170 ? -5.762 -0.614 27.915 1.00 59.22 170 PRO A N 1
ATOM 1414 C CA . PRO A 1 170 ? -4.624 -0.395 28.796 1.00 59.22 170 PRO A CA 1
ATOM 1415 C C . PRO A 1 170 ? -4.051 -1.759 29.170 1.00 59.22 170 PRO A C 1
ATOM 1417 O O . PRO A 1 170 ? -4.766 -2.607 29.704 1.00 59.22 170 PRO A O 1
ATOM 1420 N N . SER A 1 171 ? -2.782 -1.979 28.817 1.00 55.12 171 SER A N 1
ATOM 1421 C CA . SER A 1 171 ? -2.059 -3.201 29.147 1.00 55.12 171 SER A CA 1
ATOM 1422 C C . SER A 1 171 ? -2.277 -3.487 30.629 1.00 55.12 171 SER A C 1
ATOM 1424 O O . SER A 1 171 ? -1.868 -2.696 31.482 1.00 55.12 171 SER A O 1
ATOM 1426 N N . SER A 1 172 ? -2.965 -4.586 30.942 1.00 42.00 172 SER A N 1
ATOM 1427 C CA . SER A 1 172 ? -2.923 -5.167 32.274 1.00 42.00 172 SER A CA 1
ATOM 1428 C C . SER A 1 172 ? -1.449 -5.408 32.556 1.00 42.00 172 SER A C 1
ATOM 1430 O O . SER A 1 172 ? -0.842 -6.268 31.917 1.00 42.00 172 SER A O 1
ATOM 1432 N N . ALA A 1 173 ? -0.892 -4.555 33.414 1.00 42.34 173 ALA A N 1
ATOM 1433 C CA . ALA A 1 173 ? 0.519 -4.449 33.713 1.00 42.34 173 ALA A CA 1
ATOM 1434 C C . ALA A 1 173 ? 1.205 -5.815 33.697 1.00 42.34 173 ALA A C 1
ATOM 1436 O O . ALA A 1 173 ? 0.727 -6.771 34.316 1.00 42.34 173 ALA A O 1
ATOM 1437 N N . THR A 1 174 ? 2.341 -5.873 33.005 1.00 43.69 174 THR A N 1
ATOM 1438 C CA . THR A 1 174 ? 3.413 -6.827 33.261 1.00 43.69 174 THR A CA 1
ATOM 1439 C C . THR A 1 174 ? 3.470 -7.072 34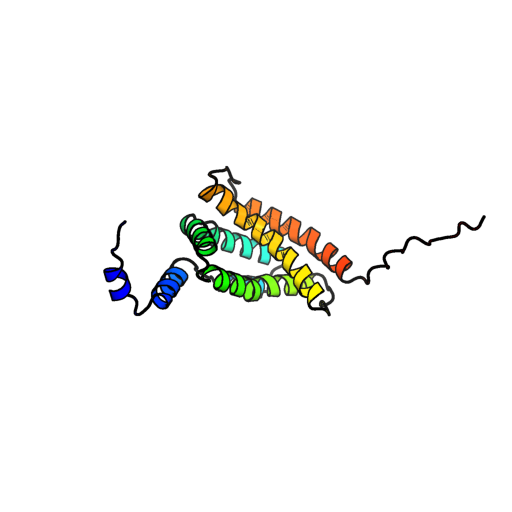.766 1.00 43.69 174 THR A C 1
ATOM 1441 O O . THR A 1 174 ? 3.874 -6.191 35.522 1.00 43.69 174 THR A O 1
ATOM 1444 N N . LYS A 1 175 ? 2.984 -8.232 35.223 1.00 43.38 175 LYS A N 1
ATOM 1445 C CA . LYS A 1 175 ? 3.195 -8.659 36.603 1.00 43.38 175 LYS A CA 1
ATOM 1446 C C . LYS A 1 175 ? 4.700 -8.817 36.749 1.00 43.38 175 LYS A C 1
ATOM 1448 O O . LYS A 1 175 ? 5.265 -9.777 36.228 1.00 43.38 175 LYS A O 1
ATOM 1453 N N . GLU A 1 176 ? 5.341 -7.856 37.407 1.00 44.91 176 GLU A N 1
ATOM 1454 C CA . GLU A 1 176 ? 6.685 -8.050 37.936 1.00 44.91 176 GLU A CA 1
ATOM 1455 C C . GLU A 1 176 ? 6.701 -9.369 38.721 1.00 44.91 176 GLU A C 1
ATOM 1457 O O . GLU A 1 176 ? 5.743 -9.662 39.453 1.00 44.91 176 GLU A O 1
ATOM 1462 N N . PRO A 1 177 ? 7.748 -10.199 38.586 1.00 47.25 177 PRO A N 1
ATOM 1463 C CA . PRO A 1 177 ? 7.894 -11.347 39.453 1.00 4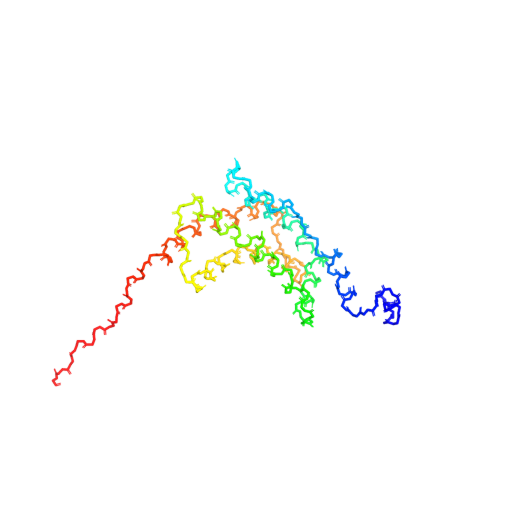7.25 177 PRO A CA 1
ATOM 1464 C C . PRO A 1 177 ? 8.036 -10.815 40.877 1.00 47.25 177 PRO A C 1
ATOM 1466 O O . PRO A 1 177 ? 9.027 -10.173 41.217 1.00 47.25 177 PRO A O 1
ATOM 1469 N N . SER A 1 178 ? 7.024 -11.076 41.703 1.00 47.97 178 SER A N 1
ATOM 1470 C CA . SER A 1 178 ? 7.093 -10.891 43.146 1.00 47.97 178 SER A CA 1
ATOM 1471 C C . SER A 1 178 ? 8.329 -11.630 43.658 1.00 47.97 178 SER A C 1
ATOM 1473 O O . SER A 1 178 ? 8.344 -12.859 43.743 1.00 47.97 178 SER A O 1
ATOM 1475 N N . THR A 1 179 ? 9.375 -10.884 44.002 1.00 53.88 179 THR A N 1
ATOM 1476 C CA . THR A 1 179 ? 10.505 -11.355 44.802 1.00 53.88 179 THR A CA 1
ATOM 1477 C C . THR A 1 179 ? 10.008 -11.597 46.222 1.00 53.88 179 THR A C 1
ATOM 1479 O O . THR A 1 179 ? 10.261 -10.845 47.161 1.00 53.88 179 THR A O 1
ATOM 1482 N N . ARG A 1 180 ? 9.241 -12.675 46.390 1.00 50.12 180 ARG A N 1
ATOM 1483 C CA . ARG A 1 180 ? 8.834 -13.170 47.696 1.00 50.12 180 ARG A CA 1
ATOM 1484 C C . ARG A 1 180 ? 9.972 -14.013 48.261 1.00 50.12 180 ARG A C 1
ATOM 1486 O O . ARG A 1 180 ? 10.125 -15.176 47.920 1.00 50.12 180 ARG A O 1
ATOM 1493 N N . GLY A 1 181 ? 10.762 -13.366 49.113 1.00 51.22 181 GLY A N 1
ATOM 1494 C CA . GLY A 1 181 ? 11.388 -13.931 50.307 1.00 51.22 181 GLY A CA 1
ATOM 1495 C C . GLY A 1 181 ? 12.190 -15.227 50.168 1.00 51.22 181 GLY A C 1
ATOM 1496 O O . GLY A 1 181 ? 11.638 -16.321 50.175 1.00 51.22 181 GLY A O 1
ATOM 1497 N N . ARG A 1 182 ? 13.512 -15.104 50.300 1.00 45.62 182 ARG A N 1
ATOM 1498 C CA . ARG A 1 182 ? 14.299 -16.072 51.072 1.00 45.62 182 ARG A CA 1
ATOM 1499 C C . ARG A 1 182 ? 15.086 -15.316 52.138 1.00 45.62 182 ARG A C 1
ATOM 1501 O O . ARG A 1 182 ? 16.180 -14.823 51.900 1.00 45.62 182 ARG A O 1
ATOM 1508 N N . ARG A 1 183 ? 14.457 -15.180 53.308 1.00 50.81 183 ARG A N 1
ATOM 1509 C CA . ARG A 1 183 ? 15.170 -15.218 54.585 1.00 50.81 183 ARG A CA 1
ATOM 1510 C C . ARG A 1 183 ? 15.283 -16.691 54.962 1.00 50.81 183 ARG A C 1
ATOM 1512 O O . ARG A 1 183 ? 14.248 -17.354 54.971 1.00 50.81 183 ARG A O 1
ATOM 1519 N N . SER A 1 184 ? 16.511 -17.137 55.200 1.00 53.81 184 SER A N 1
ATOM 1520 C CA . SER A 1 184 ? 16.965 -18.101 56.214 1.00 53.81 184 SER A CA 1
ATOM 1521 C C . SER A 1 184 ? 18.399 -18.483 55.888 1.00 53.81 184 SER A C 1
ATOM 1523 O O . SER A 1 184 ? 18.622 -18.948 54.749 1.00 53.81 184 SER A O 1
#

Foldseek 3Di:
DDDDPVVLCVVAVDPVRSLVVVLPVQVDDDCVLLVLLPPPVDDLLVSQLVNLVVVLVRCLDLSNLVVLVVCVVVVPCSNVVVVVCCCVRPLVSNLVSLCVVLVADDDPDPVLVVVLSVLVVVLVVVSNVQSCCCNVVVHDDDPDSSVVNSVSSVVSSVPNVVVRNVSPPPPPDDPDPPPPDDDD

Radius of gyration: 21.66 Å; chains: 1; bounding box: 48×40×81 Å

Secondary structure (DSSP, 8-state):
----HHHHTTT-SSHHHHHHHHHHHH----THHHHHHH-TTS-HHHHHHHHHHHHHHHHTSHHHHHHHHHHHHHT-SHHHHHHHHHIIIIIHHHHHHHHHHTTPPPP-SHHHHHHHHHHHHHHHHHHHHHHHHHHTS-----S-HHHHHHHHHHHHHHHHHHHHHHHHS---------------

pLDDT: mean 85.91, std 16.34, range [39.97, 98.56]

Organism: NCBI:txid2571746

InterPro domains:
  IPR001647 DNA-binding HTH domain, TetR-type [PF00440] (2-22)
  IPR009057 Homedomain-like superfamily [SSF46689] (1-47)
  IPR050109 HTH-type, TetR-like transcriptional regulator [PTHR30055] (2-163)

Sequence (184 aa):
MGVTQPLLYRYFPNKEALIDRVYSEVYRWDPAWERLLADRSIPLQERLCSLYKAYSHVILQREWIRTFIFAGLTREGINKRYLEKLRERIFRPVMDEIRNTYSLPTPTTPAAKEAELELIWSLHASIFYLGVRKWVYGLPVPKDLDAHVERQVDAFLNGTPATLKRLSSPSSATKEPSTRGRRS